Protein AF-A0A1F9ME88-F1 (afdb_monomer)

Nearest PDB structures (foldseek):
  1hi9-assembly1_A  TM=9.709E-01  e=2.334E-19  Bacillus subtilis
  4hnh-assembly2_B  TM=4.933E-01  e=1.595E-02  Veillonella parvula DSM 2008
  9c0q-assembly1_A  TM=4.946E-01  e=1.192E+00  Methanosarcina thermophila
  6wja-assembly1_B  TM=5.484E-01  e=2.421E+00  Pseudomonas protegens Pf-5
  7p4m-assembly1_A  TM=2.135E-01  e=5.964E+00  Thermotoga maritima MSB8

Foldseek 3Di:
DDAAEEEEQEEQQFFFPRFACQCLPPVHPNVLVSLVSSLLLQVVVVVVVCVVPVRYQYEYFQQYDQSARHDPVSHDPSYDYDGGADDPLHRRPPDALRHQAYAYEADFADLCPAFTAQHYAVDVVDNFDD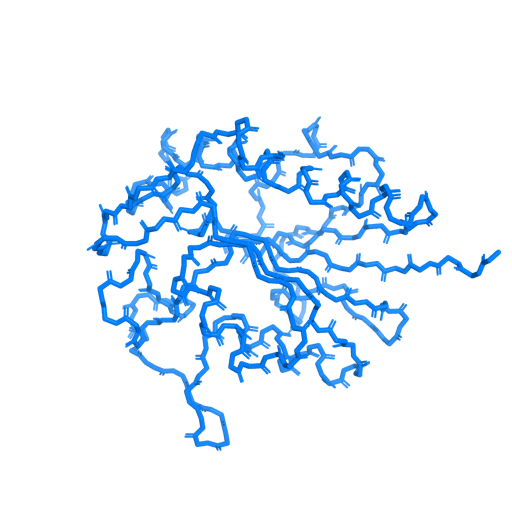DPNDTDHPLLVNQVSCVVSPHAHAEYRGAPNRQVRNCVRHPNHDYHHQWYGPGHRDIGGDDSVVSD

Secondary structure (DSSP, 8-state):
-PPPEEEEEE-STTSTT--SGGGS-TTSHHHHHHHHHHHHHHHHHHHHHHHH-TT-EEEEEE-STTS----TTTS-TTEEEE-S--SS-GGGTT--TTEEEEEEEEE---TTSTTSTT--BSBTT-S-EEETTEEE-HHHHHHHHHHHTTPPEEEEEEEHHHHHHHHHHSTT-EEEEEEEEEETTEE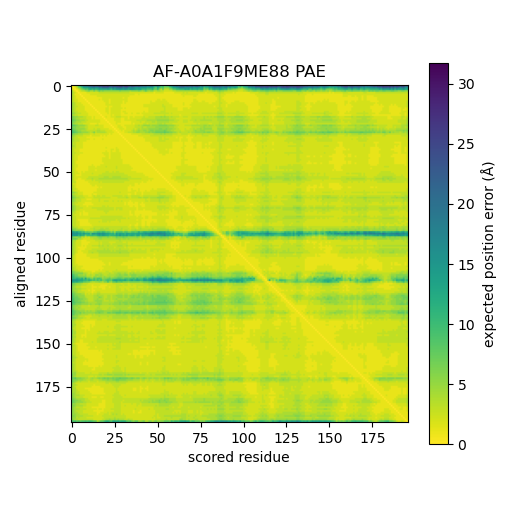EEPPHHHH-

pLDDT: mean 95.64, std 4.99, range [58.16, 98.88]

Solvent-accessible surface area (backbone atoms only — not comparable to full-atom values): 10305 Å² total; per-residue (Å²): 130,84,76,45,31,36,38,34,26,33,36,59,62,12,20,52,73,40,36,42,72,57,37,71,33,90,89,36,75,46,17,59,50,37,49,56,34,37,46,48,50,51,38,35,52,50,51,54,48,38,72,76,37,77,66,50,43,38,39,36,18,43,45,39,96,71,9,72,73,79,59,75,90,69,50,52,90,73,50,47,81,44,64,49,83,70,96,74,59,61,52,46,50,90,71,48,70,76,34,63,31,35,32,38,35,14,37,45,27,22,32,67,43,78,52,35,33,66,35,26,39,103,38,87,84,38,54,74,45,72,60,97,87,40,79,47,28,56,66,47,49,44,42,54,58,31,50,75,43,74,22,49,56,48,36,36,33,9,21,45,60,20,32,54,54,47,47,77,71,27,84,86,40,48,58,42,59,31,24,40,56,75,26,44,66,30,56,53,52,49,54,72,78,74,59,77

Sequence (196 aa):
MAVRRYLISVDLEGVTGVATRHFADTTGKRYELAVAYLHSDLNAVIEGLLAADPTAEVLVRDAHCNADNLDLRLLHPRASLIQGWGTGLYMVEGISPEVTAVLLVGYHAGGHSGTAVLAHTFSGHLREVRVGGRTIDEAGLAGLHAGHFEVPVIFLAGDDQAVAAARECFPGLTGVAVKRSLARDCSASLSLREAS

Mean predicted aligned error: 2.97 Å

Radius of gyration: 15.35 Å; Cα contacts (8 Å, |Δi|>4): 447; chains: 1; bounding box: 46×30×38 Å

Structure (mmCIF, N/CA/C/O backbone):
data_AF-A0A1F9ME88-F1
#
_entry.id   AF-A0A1F9ME88-F1
#
loop_
_atom_site.gr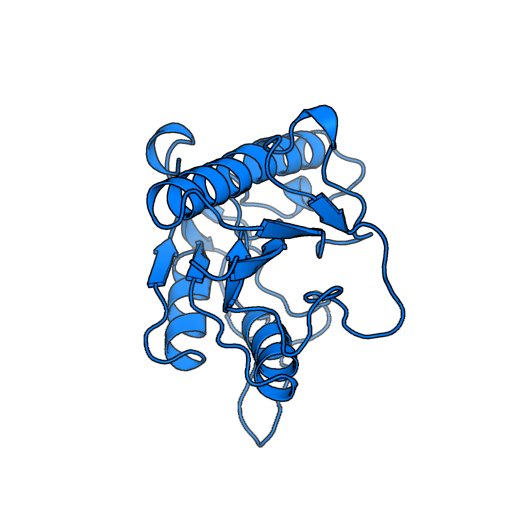oup_PDB
_atom_site.id
_atom_site.type_symbol
_atom_site.label_atom_id
_atom_site.label_alt_id
_atom_site.label_comp_id
_atom_site.label_asym_id
_atom_site.label_entity_id
_atom_site.label_seq_id
_atom_site.pdbx_PDB_ins_code
_atom_site.Cartn_x
_atom_site.Cartn_y
_atom_site.Cartn_z
_atom_site.occupancy
_atom_site.B_iso_or_equiv
_atom_site.auth_seq_id
_atom_site.auth_comp_id
_atom_site.auth_asym_id
_atom_site.auth_atom_id
_atom_site.pdbx_PDB_model_num
ATOM 1 N N . MET A 1 1 ? -26.990 -0.943 8.672 1.00 58.16 1 MET A N 1
ATOM 2 C CA . MET A 1 1 ? -25.713 -1.482 9.189 1.00 58.16 1 MET A CA 1
ATOM 3 C C . MET A 1 1 ? -24.815 -0.295 9.499 1.00 58.16 1 MET A C 1
ATOM 5 O O . MET A 1 1 ? -24.984 0.724 8.841 1.00 58.16 1 MET A O 1
ATOM 9 N N . ALA A 1 2 ? -23.958 -0.370 10.520 1.00 77.56 2 ALA A N 1
ATOM 10 C CA . ALA A 1 2 ? -22.998 0.704 10.784 1.00 77.56 2 ALA A CA 1
ATOM 11 C C . ALA A 1 2 ? -22.000 0.779 9.619 1.00 77.56 2 ALA A C 1
ATOM 13 O O . ALA A 1 2 ? -21.521 -0.262 9.172 1.00 77.56 2 ALA A O 1
ATOM 14 N N . VAL A 1 3 ? -21.746 1.986 9.112 1.00 85.88 3 VAL A N 1
ATOM 15 C CA . VAL A 1 3 ? -20.757 2.222 8.051 1.00 85.88 3 VAL A CA 1
ATOM 16 C C . VAL A 1 3 ? -19.379 1.880 8.606 1.00 85.88 3 VAL A C 1
ATOM 18 O O . VAL A 1 3 ? -19.024 2.342 9.691 1.00 85.88 3 VAL A O 1
ATOM 21 N N . ARG A 1 4 ? -18.623 1.054 7.882 1.00 96.69 4 ARG A N 1
ATOM 22 C CA . ARG A 1 4 ? -17.248 0.690 8.236 1.00 96.69 4 ARG A CA 1
ATOM 23 C C . ARG A 1 4 ? -16.268 1.529 7.436 1.00 96.69 4 ARG A C 1
ATOM 25 O O . ARG A 1 4 ? -16.460 1.719 6.236 1.00 96.69 4 ARG A O 1
ATOM 32 N N . ARG A 1 5 ? -15.220 2.008 8.101 1.00 98.31 5 ARG A N 1
ATOM 33 C CA . ARG A 1 5 ? -14.157 2.802 7.484 1.00 98.31 5 ARG A CA 1
ATOM 34 C C . ARG A 1 5 ? -12.906 1.959 7.305 1.00 98.31 5 ARG A C 1
ATOM 36 O O . ARG A 1 5 ? -12.456 1.332 8.257 1.00 98.31 5 ARG A O 1
ATOM 43 N N . TYR A 1 6 ? -12.324 1.991 6.118 1.00 98.75 6 TYR A N 1
ATOM 44 C CA . TYR A 1 6 ? -11.088 1.287 5.796 1.00 98.75 6 TYR A CA 1
ATOM 45 C C . TYR A 1 6 ? -10.029 2.284 5.350 1.00 98.75 6 TYR A C 1
ATOM 47 O O . TYR A 1 6 ? -10.309 3.162 4.532 1.00 98.75 6 TYR A O 1
ATOM 55 N N . LEU A 1 7 ? -8.821 2.136 5.888 1.00 98.81 7 LEU A N 1
ATOM 56 C CA . LEU A 1 7 ? -7.660 2.918 5.482 1.00 98.81 7 LEU A CA 1
ATOM 57 C C . LEU A 1 7 ? -6.780 2.064 4.574 1.00 98.81 7 LEU A C 1
ATOM 59 O O . LEU A 1 7 ? -6.327 0.996 4.973 1.00 98.81 7 LEU A O 1
ATOM 63 N N . ILE A 1 8 ? -6.521 2.540 3.365 1.00 98.88 8 ILE A N 1
ATOM 64 C CA . ILE A 1 8 ? -5.599 1.919 2.422 1.00 98.88 8 ILE A CA 1
ATOM 65 C C . ILE A 1 8 ? -4.347 2.786 2.370 1.00 98.88 8 ILE A C 1
ATOM 67 O O . ILE A 1 8 ? -4.401 3.895 1.849 1.00 98.88 8 ILE A O 1
ATOM 71 N N . SER A 1 9 ? -3.235 2.300 2.910 1.00 98.75 9 SER A N 1
ATOM 72 C CA . SER A 1 9 ? -1.928 2.922 2.689 1.00 98.75 9 SER A CA 1
ATOM 73 C C . SER A 1 9 ? -1.336 2.389 1.395 1.00 98.75 9 SER A C 1
ATOM 75 O O . SER A 1 9 ? -1.327 1.171 1.184 1.00 98.75 9 SER A O 1
ATOM 77 N N . VAL A 1 10 ? -0.837 3.283 0.545 1.00 98.75 10 VAL A N 1
ATOM 78 C CA . VAL A 1 10 ? -0.203 2.908 -0.714 1.00 98.75 10 VAL A CA 1
ATOM 79 C C . VAL A 1 10 ? 1.263 3.295 -0.758 1.00 98.75 10 VAL A C 1
ATOM 81 O O . VAL A 1 10 ? 1.640 4.400 -0.371 1.00 98.75 10 VAL A O 1
ATOM 84 N N . ASP A 1 11 ? 2.060 2.384 -1.294 1.00 98.44 11 ASP A N 1
ATOM 85 C CA . ASP A 1 11 ? 3.463 2.573 -1.627 1.00 98.44 11 ASP A CA 1
ATOM 86 C C . ASP A 1 11 ? 3.730 2.093 -3.069 1.00 98.44 11 ASP A C 1
ATOM 88 O O . ASP A 1 11 ? 2.829 1.548 -3.713 1.00 98.44 11 ASP A O 1
ATOM 92 N N . LEU A 1 12 ? 4.916 2.339 -3.632 1.00 98.31 12 LEU A N 1
ATOM 93 C CA . LEU A 1 12 ? 5.156 2.175 -5.072 1.00 98.31 12 LEU A CA 1
ATOM 94 C C . LEU A 1 12 ? 6.007 0.949 -5.420 1.00 98.31 12 LEU A C 1
ATOM 96 O O . LEU A 1 12 ? 5.778 0.276 -6.428 1.00 98.31 12 LEU A O 1
ATOM 100 N N . GLU A 1 13 ? 7.015 0.644 -4.616 1.00 98.31 13 GLU A N 1
ATOM 101 C CA . GLU A 1 13 ? 8.066 -0.316 -4.941 1.00 98.31 13 GLU A CA 1
ATOM 102 C C . GLU A 1 13 ? 7.536 -1.734 -5.105 1.00 98.31 13 GLU A C 1
ATOM 104 O O . GLU A 1 13 ? 8.126 -2.508 -5.859 1.00 98.31 13 GLU A O 1
ATOM 109 N N . GLY A 1 14 ? 6.438 -2.083 -4.432 1.00 98.25 14 GLY A N 1
ATOM 110 C CA . GLY A 1 14 ? 5.760 -3.379 -4.468 1.00 98.25 14 GLY A CA 1
ATOM 111 C C . GLY A 1 14 ? 4.700 -3.524 -5.564 1.00 98.25 14 GLY A C 1
ATOM 112 O O . GLY A 1 14 ? 4.276 -4.645 -5.834 1.00 98.25 14 GLY A O 1
ATOM 113 N N . VAL A 1 15 ? 4.342 -2.444 -6.260 1.00 98.50 15 VAL A N 1
ATOM 114 C CA . VAL A 1 15 ? 3.288 -2.411 -7.294 1.00 98.50 15 VAL A CA 1
ATOM 115 C C . VAL A 1 15 ? 3.600 -3.330 -8.479 1.00 98.50 15 VAL A C 1
ATOM 117 O O . VAL A 1 15 ? 4.768 -3.542 -8.842 1.00 98.50 15 VAL A O 1
ATOM 120 N N . THR A 1 16 ? 2.562 -3.867 -9.117 1.00 98.50 16 THR A N 1
ATOM 121 C CA . THR A 1 16 ? 2.655 -4.655 -10.352 1.00 98.50 16 THR A CA 1
ATOM 122 C C . THR A 1 16 ? 3.521 -3.950 -11.405 1.00 98.50 16 THR A C 1
ATOM 124 O O . THR A 1 16 ? 3.377 -2.764 -11.682 1.00 98.50 16 THR A O 1
ATOM 127 N N . GLY A 1 17 ? 4.463 -4.670 -12.022 1.00 97.62 17 GLY A N 1
ATOM 128 C CA . GLY A 1 17 ? 5.315 -4.137 -13.095 1.00 97.62 17 GLY A CA 1
ATOM 129 C C . GLY A 1 17 ? 6.458 -3.212 -12.652 1.00 97.62 17 GLY A C 1
ATOM 130 O O . GLY A 1 17 ? 7.325 -2.901 -13.473 1.00 97.62 17 GLY A O 1
ATOM 131 N N . VAL A 1 18 ? 6.517 -2.805 -11.379 1.00 98.31 18 VAL A N 1
ATOM 132 C CA . VAL A 1 18 ? 7.631 -2.026 -10.815 1.00 98.31 18 VAL A CA 1
ATOM 133 C C . VAL A 1 18 ? 8.782 -2.969 -10.455 1.00 98.31 18 VAL A C 1
ATOM 135 O O . VAL A 1 18 ? 8.598 -3.937 -9.716 1.00 98.31 18 VAL A O 1
ATOM 138 N N . ALA A 1 19 ? 9.977 -2.730 -10.997 1.00 96.62 19 ALA A N 1
ATOM 139 C CA . ALA A 1 19 ? 11.088 -3.685 -10.862 1.00 96.62 19 ALA A CA 1
ATOM 140 C C . ALA A 1 19 ? 12.465 -3.068 -10.611 1.00 96.62 19 ALA A C 1
ATOM 142 O O . ALA A 1 19 ? 13.351 -3.765 -10.133 1.00 96.62 19 ALA A O 1
ATOM 143 N N . THR A 1 20 ? 12.676 -1.803 -10.973 1.00 96.69 20 THR A N 1
ATOM 144 C CA . THR A 1 20 ? 13.997 -1.160 -10.904 1.00 96.69 20 THR A CA 1
ATOM 145 C C . THR A 1 20 ? 13.870 0.234 -10.325 1.00 96.69 20 THR A C 1
ATOM 147 O O . THR A 1 20 ? 12.815 0.856 -10.454 1.00 96.69 20 THR A O 1
ATOM 150 N N . ARG A 1 21 ? 14.967 0.768 -9.782 1.00 93.44 21 ARG A N 1
ATOM 151 C CA . ARG A 1 21 ? 15.009 2.129 -9.213 1.00 93.44 21 ARG A CA 1
ATOM 152 C C . ARG A 1 21 ? 14.509 3.239 -10.146 1.00 93.44 21 ARG A C 1
ATOM 154 O O . ARG A 1 21 ? 14.102 4.288 -9.677 1.00 93.44 21 ARG A O 1
ATOM 161 N N . HIS A 1 22 ? 14.525 3.027 -11.464 1.00 95.88 22 HIS A N 1
ATOM 162 C CA . HIS A 1 22 ? 14.013 4.009 -12.424 1.00 95.88 22 HIS A CA 1
ATOM 163 C C . HIS A 1 22 ? 12.505 4.240 -12.289 1.00 95.88 22 HIS A C 1
ATOM 165 O O . HIS A 1 22 ? 12.022 5.299 -12.669 1.00 95.88 22 HIS A O 1
ATOM 171 N N . PHE A 1 23 ? 11.764 3.258 -11.772 1.00 96.88 23 PHE A N 1
ATOM 172 C CA . PHE A 1 23 ? 10.344 3.411 -11.458 1.00 96.88 23 PHE A CA 1
ATOM 173 C C . PHE A 1 23 ? 10.103 4.208 -10.170 1.00 96.88 23 PHE A C 1
ATOM 175 O O . PHE A 1 23 ? 8.984 4.656 -9.987 1.00 96.88 23 PHE A O 1
ATOM 182 N N . ALA A 1 24 ? 11.122 4.413 -9.329 1.00 92.12 24 ALA A N 1
ATOM 183 C CA . ALA A 1 24 ? 11.059 5.216 -8.102 1.00 92.12 24 ALA A CA 1
ATOM 184 C C . ALA A 1 24 ? 11.716 6.609 -8.261 1.00 92.12 24 ALA A C 1
ATOM 186 O O . ALA A 1 24 ? 11.800 7.383 -7.314 1.00 92.12 24 ALA A O 1
ATOM 187 N N . ASP A 1 25 ? 12.210 6.946 -9.458 1.00 93.75 25 ASP A N 1
ATOM 188 C CA . ASP A 1 25 ? 12.731 8.281 -9.765 1.00 93.75 25 ASP A CA 1
ATOM 189 C C . ASP A 1 25 ? 11.574 9.212 -10.136 1.00 93.75 25 ASP A C 1
ATOM 191 O O . ASP A 1 25 ? 11.105 9.183 -11.274 1.00 93.75 25 ASP A O 1
ATOM 195 N N . THR A 1 26 ? 11.155 10.058 -9.192 1.00 93.44 26 THR A N 1
ATOM 196 C CA . THR A 1 26 ? 9.995 10.964 -9.300 1.00 93.44 26 THR A CA 1
ATOM 197 C C . THR A 1 26 ? 10.030 11.922 -10.497 1.00 93.44 26 THR A C 1
ATOM 199 O O . THR A 1 26 ? 9.019 12.539 -10.823 1.00 93.44 26 THR A O 1
ATOM 202 N N . THR A 1 27 ? 11.168 12.047 -11.185 1.00 93.75 27 THR A N 1
ATOM 203 C CA . THR A 1 27 ? 11.332 12.901 -12.372 1.00 93.75 27 THR A CA 1
ATOM 204 C C . THR A 1 27 ? 11.261 12.139 -13.702 1.00 93.75 27 THR A C 1
ATOM 206 O O . THR A 1 27 ? 11.298 12.742 -14.777 1.00 93.75 27 THR A O 1
ATOM 209 N N . GLY A 1 28 ? 11.190 10.805 -13.659 1.00 94.62 28 GLY A N 1
ATOM 210 C CA . GLY A 1 28 ? 11.327 9.937 -14.824 1.00 94.62 28 GLY A CA 1
ATOM 211 C C . GLY A 1 28 ? 10.007 9.420 -15.405 1.00 94.62 28 GLY A C 1
ATOM 212 O O . GLY A 1 28 ? 9.055 9.107 -14.703 1.00 94.62 28 GLY A O 1
ATOM 213 N N . LYS A 1 29 ? 9.989 9.147 -16.717 1.00 96.06 29 LYS A N 1
ATOM 214 C CA . LYS A 1 29 ? 8.838 8.512 -17.405 1.00 96.06 29 LYS A CA 1
ATOM 215 C C . LYS A 1 29 ? 8.452 7.137 -16.846 1.00 96.06 29 LYS A C 1
ATOM 217 O O . LYS A 1 29 ? 7.324 6.682 -17.002 1.00 96.06 29 LYS A O 1
ATOM 222 N N . ARG A 1 30 ? 9.417 6.420 -16.261 1.00 97.31 30 ARG A N 1
ATOM 223 C CA . ARG A 1 30 ? 9.163 5.121 -15.623 1.00 97.31 30 ARG A CA 1
ATOM 224 C C . ARG A 1 30 ? 8.377 5.279 -14.330 1.00 97.31 30 ARG A C 1
ATOM 226 O O . ARG A 1 30 ? 7.581 4.402 -14.031 1.00 97.31 30 ARG A O 1
ATOM 233 N N . TYR A 1 31 ? 8.561 6.386 -13.629 1.00 98.00 31 TYR A N 1
ATOM 234 C CA . TYR A 1 31 ? 7.801 6.711 -12.440 1.00 98.00 31 TYR A CA 1
ATOM 235 C C . TYR A 1 31 ? 6.362 7.114 -12.772 1.00 98.00 31 TYR A C 1
ATOM 237 O O . TYR A 1 31 ? 5.439 6.574 -12.180 1.00 98.00 31 TYR A O 1
ATOM 245 N N . GLU A 1 32 ? 6.136 7.923 -13.813 1.00 97.44 32 GLU A N 1
ATOM 246 C CA . GLU A 1 32 ? 4.770 8.193 -14.308 1.00 97.44 32 GLU A CA 1
ATOM 247 C C . GLU A 1 32 ? 4.017 6.889 -14.635 1.00 97.44 32 GLU A C 1
ATOM 249 O O . GLU A 1 32 ? 2.847 6.714 -14.296 1.00 97.44 32 GLU A O 1
ATOM 254 N N . LEU A 1 33 ? 4.719 5.934 -15.254 1.00 97.69 33 LEU A N 1
ATOM 255 C CA . LEU A 1 33 ? 4.187 4.604 -15.531 1.00 97.69 33 LEU A CA 1
ATOM 256 C C . LEU A 1 33 ? 3.953 3.782 -14.250 1.00 97.69 33 LEU A C 1
ATOM 258 O O . LEU A 1 33 ? 2.949 3.082 -14.168 1.00 97.69 33 LEU A O 1
ATOM 262 N N . ALA A 1 34 ? 4.846 3.875 -13.259 1.00 98.31 34 ALA A N 1
ATOM 263 C CA . ALA A 1 34 ? 4.681 3.241 -11.950 1.00 98.31 34 ALA A CA 1
ATOM 264 C C . 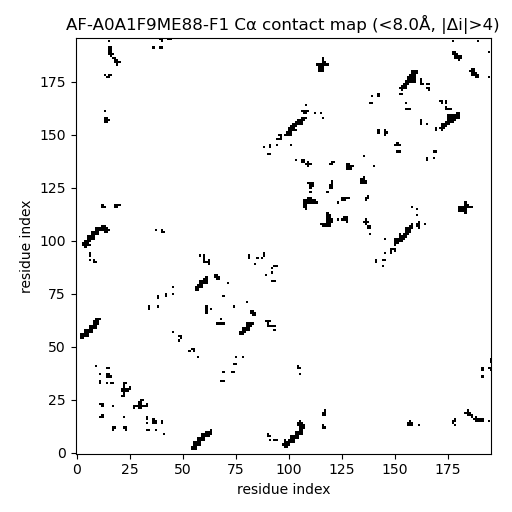ALA A 1 34 ? 3.402 3.725 -11.259 1.00 98.31 34 ALA A C 1
ATOM 266 O O . ALA A 1 34 ? 2.613 2.913 -10.790 1.00 98.31 34 ALA A O 1
ATOM 267 N N . VAL A 1 35 ? 3.166 5.040 -11.257 1.00 98.31 35 VAL A N 1
ATOM 268 C CA . VAL A 1 35 ? 1.973 5.663 -10.669 1.00 98.31 35 VAL A CA 1
ATOM 269 C C . VAL A 1 35 ? 0.704 5.215 -11.401 1.00 98.31 35 VAL A C 1
ATOM 271 O O . VAL A 1 35 ? -0.315 4.947 -10.768 1.00 98.31 35 VAL A O 1
ATOM 274 N N . ALA A 1 36 ? 0.754 5.059 -12.727 1.00 98.12 36 ALA A N 1
ATOM 275 C CA . ALA A 1 36 ? -0.365 4.497 -13.483 1.00 98.12 36 ALA A CA 1
ATOM 276 C C . ALA A 1 36 ? -0.652 3.029 -13.108 1.00 98.12 36 ALA A C 1
ATOM 278 O O . ALA A 1 36 ? -1.814 2.635 -13.018 1.00 98.12 36 ALA A O 1
ATOM 279 N N . TYR A 1 37 ? 0.384 2.221 -12.862 1.00 98.50 37 TYR A N 1
ATOM 280 C CA . TYR A 1 37 ? 0.217 0.849 -12.369 1.00 98.50 37 TYR A CA 1
ATOM 281 C C . TYR A 1 37 ? -0.304 0.818 -10.932 1.00 98.50 37 TYR A C 1
ATOM 283 O O . TYR A 1 37 ? -1.165 -0.001 -10.624 1.00 98.50 37 TYR A O 1
ATOM 291 N N . LEU A 1 38 ? 0.135 1.754 -10.088 1.00 98.69 38 LEU A N 1
ATOM 292 C CA . LEU A 1 38 ? -0.350 1.887 -8.719 1.00 98.69 38 LEU A CA 1
ATOM 293 C C . LEU A 1 38 ? -1.853 2.173 -8.691 1.00 98.69 38 LEU A C 1
ATOM 295 O O . LEU A 1 38 ? -2.570 1.561 -7.909 1.00 98.69 38 LEU A O 1
ATOM 299 N N . HIS A 1 39 ? -2.348 3.042 -9.578 1.00 98.62 39 HIS A N 1
ATOM 300 C CA . HIS A 1 39 ? -3.791 3.257 -9.740 1.00 98.62 39 HIS A CA 1
ATOM 301 C C . HIS A 1 39 ? -4.540 1.973 -10.097 1.00 98.62 39 HIS A C 1
ATOM 303 O O . HIS A 1 39 ? -5.635 1.758 -9.585 1.00 98.62 39 HIS A O 1
ATOM 309 N N . SER A 1 40 ? -3.961 1.115 -10.943 1.00 98.44 40 SER A N 1
ATOM 310 C CA . SER A 1 40 ? -4.563 -0.179 -11.293 1.00 98.44 40 SER A CA 1
ATOM 311 C C . SER A 1 40 ? -4.694 -1.076 -10.061 1.00 98.44 40 SER A C 1
ATOM 313 O O . SER A 1 40 ? -5.801 -1.504 -9.743 1.00 98.44 40 SER A O 1
ATOM 315 N N . ASP A 1 41 ? -3.590 -1.309 -9.344 1.00 98.69 41 ASP A N 1
ATOM 316 C CA . ASP A 1 41 ? -3.569 -2.173 -8.157 1.00 98.69 41 ASP A CA 1
ATOM 317 C C . ASP A 1 41 ? -4.479 -1.617 -7.045 1.00 98.69 41 ASP A C 1
ATOM 319 O O . ASP A 1 41 ? -5.268 -2.346 -6.443 1.00 98.69 41 ASP A O 1
ATOM 323 N N . LEU A 1 42 ? -4.412 -0.306 -6.789 1.00 98.81 42 LEU A N 1
ATOM 324 C CA . LEU A 1 42 ? -5.238 0.369 -5.791 1.00 98.81 42 LEU A CA 1
ATOM 325 C C . LEU A 1 42 ? -6.728 0.243 -6.112 1.00 98.81 42 LEU A C 1
ATOM 327 O O . LEU A 1 42 ? -7.512 -0.139 -5.244 1.00 98.81 42 LEU A O 1
ATOM 331 N N . ASN A 1 43 ? -7.136 0.567 -7.340 1.00 98.69 43 ASN A N 1
ATOM 332 C CA . ASN A 1 43 ? -8.547 0.535 -7.705 1.00 98.69 43 ASN A CA 1
ATOM 333 C C . ASN A 1 43 ? -9.101 -0.895 -7.682 1.00 98.69 43 ASN A C 1
ATOM 335 O O . ASN A 1 43 ? -10.220 -1.075 -7.212 1.00 98.69 43 ASN A O 1
ATOM 339 N N . ALA A 1 44 ? -8.313 -1.905 -8.063 1.00 98.69 44 ALA A N 1
ATOM 340 C CA . ALA A 1 44 ? -8.691 -3.311 -7.913 1.00 98.69 44 ALA A CA 1
ATOM 341 C C . ALA A 1 44 ? -8.944 -3.696 -6.443 1.00 98.69 44 ALA A C 1
ATOM 343 O O . ALA A 1 44 ? -9.955 -4.321 -6.113 1.00 98.69 44 ALA A O 1
ATOM 344 N N . VAL A 1 45 ? -8.079 -3.252 -5.522 1.00 98.75 45 VAL A N 1
ATOM 345 C CA . VAL A 1 45 ? -8.280 -3.460 -4.077 1.00 98.75 45 VAL A CA 1
ATOM 346 C C . VAL A 1 45 ? -9.542 -2.749 -3.581 1.00 98.75 45 VAL A C 1
ATOM 348 O O . VAL A 1 45 ? -10.302 -3.327 -2.802 1.00 98.75 45 VAL A O 1
ATOM 351 N N . ILE A 1 46 ? -9.806 -1.522 -4.041 1.00 98.81 46 ILE A N 1
ATOM 352 C CA . ILE A 1 46 ? -11.022 -0.773 -3.685 1.00 98.81 46 ILE A CA 1
ATOM 353 C C . ILE A 1 46 ? -12.277 -1.480 -4.215 1.00 98.81 46 ILE A C 1
ATOM 355 O O . ILE A 1 46 ? -13.257 -1.610 -3.482 1.00 98.81 46 ILE A O 1
ATOM 359 N N . GLU A 1 47 ? -12.257 -1.964 -5.456 1.00 98.62 47 GLU A N 1
ATOM 360 C CA . GLU A 1 47 ? -13.358 -2.717 -6.063 1.00 98.62 47 GLU A CA 1
ATOM 361 C C . GLU A 1 47 ? -13.634 -4.017 -5.300 1.00 98.62 47 GLU A C 1
ATOM 363 O O . GLU A 1 47 ? -14.782 -4.286 -4.938 1.00 98.62 47 GLU A O 1
ATOM 368 N N . GLY A 1 48 ? -12.591 -4.784 -4.972 1.00 98.19 48 GLY A N 1
ATOM 369 C CA . GLY A 1 48 ? -12.710 -5.997 -4.163 1.00 98.19 48 GLY A CA 1
ATOM 370 C C . GLY A 1 48 ? -13.255 -5.722 -2.759 1.00 98.19 48 GLY A C 1
ATOM 371 O O . GLY A 1 48 ? -14.141 -6.436 -2.281 1.00 98.19 48 GLY A O 1
ATOM 372 N N . LEU A 1 49 ? -12.790 -4.647 -2.115 1.00 98.31 49 LEU A N 1
ATOM 373 C CA . LEU A 1 49 ? -13.298 -4.209 -0.816 1.00 98.31 49 LEU A CA 1
ATOM 374 C C . LEU A 1 49 ? -14.785 -3.843 -0.890 1.00 98.31 49 LEU A C 1
ATOM 376 O O . LEU A 1 49 ? -15.563 -4.292 -0.054 1.00 98.31 49 LEU A O 1
ATOM 380 N N . LEU A 1 50 ? -15.198 -3.070 -1.895 1.00 98.44 50 LEU A N 1
ATOM 381 C CA . LEU A 1 50 ? -16.592 -2.653 -2.073 1.00 98.44 50 LEU A CA 1
ATOM 382 C C . LEU A 1 50 ? -17.507 -3.803 -2.506 1.00 98.44 50 LEU A C 1
ATOM 384 O O . LEU A 1 50 ? -18.699 -3.779 -2.207 1.00 98.44 50 LEU A O 1
ATOM 388 N N . ALA A 1 51 ? -16.977 -4.826 -3.177 1.00 98.19 51 ALA A N 1
ATOM 389 C CA . ALA A 1 51 ? -17.719 -6.053 -3.444 1.00 98.19 51 ALA A CA 1
ATOM 390 C C . ALA A 1 51 ? -18.026 -6.823 -2.145 1.00 98.19 51 ALA A C 1
ATOM 392 O O . ALA A 1 51 ? -19.108 -7.398 -2.013 1.00 98.19 51 ALA A O 1
ATOM 393 N N . ALA A 1 52 ? -17.102 -6.809 -1.177 1.00 97.06 52 ALA A N 1
ATOM 394 C CA . ALA A 1 52 ? -17.273 -7.450 0.127 1.00 97.06 52 ALA A CA 1
ATOM 395 C C . ALA A 1 52 ? -18.088 -6.600 1.124 1.00 97.06 52 ALA A C 1
ATOM 397 O O . ALA A 1 52 ? -18.892 -7.141 1.885 1.00 97.06 52 ALA A O 1
ATOM 398 N N . ASP A 1 53 ? -17.908 -5.278 1.115 1.00 97.44 53 ASP A N 1
ATOM 399 C CA . ASP A 1 53 ? -18.668 -4.307 1.907 1.00 97.44 53 ASP A 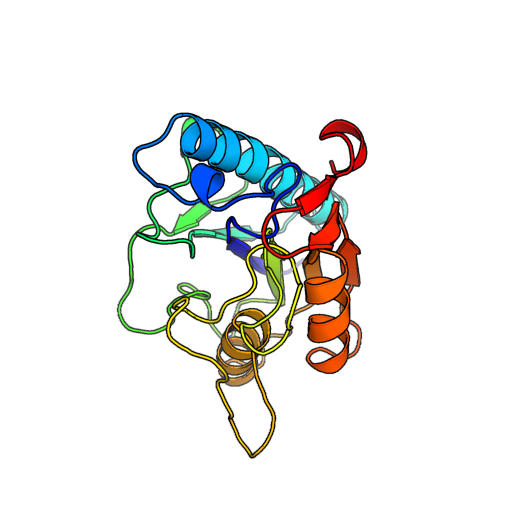CA 1
ATOM 400 C C . ASP A 1 53 ? -19.096 -3.114 1.027 1.00 97.44 53 ASP A C 1
ATOM 402 O O . ASP A 1 53 ? -18.401 -2.095 0.951 1.00 97.44 53 ASP A O 1
ATOM 406 N N . PRO A 1 54 ? -20.277 -3.189 0.381 1.00 97.31 54 PRO A N 1
ATOM 407 C CA . PRO A 1 54 ? -20.773 -2.130 -0.509 1.00 97.31 54 PRO A CA 1
ATOM 408 C C . PRO A 1 54 ? -20.949 -0.759 0.161 1.00 97.31 54 PRO A C 1
ATOM 410 O O . PRO A 1 54 ? -21.035 0.279 -0.514 1.00 97.31 54 PRO A O 1
ATOM 413 N N . THR A 1 55 ? -21.020 -0.747 1.494 1.00 97.06 55 THR A N 1
ATOM 414 C CA . THR A 1 55 ? -21.228 0.449 2.314 1.00 97.06 55 THR A CA 1
ATOM 415 C C . THR A 1 55 ? -19.940 1.024 2.887 1.00 97.06 55 THR A C 1
ATOM 417 O O . THR A 1 55 ? -20.014 2.035 3.581 1.00 97.06 55 THR A O 1
ATOM 420 N N . ALA A 1 56 ? -18.783 0.428 2.583 1.00 98.00 56 ALA A N 1
ATOM 421 C CA . ALA A 1 56 ? -17.499 0.889 3.082 1.00 98.00 56 ALA A CA 1
ATOM 422 C C . ALA A 1 56 ? -17.229 2.361 2.728 1.00 98.00 56 ALA A C 1
ATOM 424 O O . ALA A 1 56 ? -17.471 2.825 1.603 1.00 98.00 56 ALA A O 1
ATOM 425 N N . GLU A 1 57 ? -16.697 3.079 3.712 1.00 98.25 57 GLU A N 1
ATOM 426 C CA . GLU A 1 57 ? -16.006 4.349 3.537 1.00 98.25 57 GLU A CA 1
ATOM 427 C C . GLU A 1 57 ? -14.518 4.048 3.333 1.00 98.25 57 GLU A C 1
ATOM 429 O O . GLU A 1 57 ? -13.893 3.403 4.177 1.00 98.25 57 GLU A O 1
ATOM 434 N N . VAL A 1 58 ? -13.955 4.491 2.209 1.00 98.75 58 VAL A N 1
ATOM 435 C CA . VAL A 1 58 ? -12.574 4.177 1.831 1.00 98.75 58 VAL A CA 1
ATOM 436 C C . VAL A 1 58 ? -11.723 5.435 1.893 1.00 98.75 58 VAL A C 1
ATOM 438 O O . VAL A 1 58 ? -11.987 6.413 1.192 1.00 98.75 58 VAL A O 1
ATOM 441 N N . LEU A 1 59 ? -10.685 5.391 2.719 1.00 98.50 59 LEU A N 1
ATOM 442 C CA . LEU A 1 59 ? -9.677 6.432 2.829 1.00 98.50 59 LEU A CA 1
ATOM 443 C C . LEU A 1 59 ? -8.365 5.900 2.267 1.00 98.50 59 LEU A C 1
ATOM 445 O O . LEU A 1 59 ? -7.890 4.857 2.701 1.00 98.50 59 LEU A O 1
ATOM 449 N N . VAL A 1 60 ? -7.784 6.601 1.304 1.00 98.75 60 VAL A N 1
ATOM 450 C CA . VAL A 1 60 ? -6.510 6.243 0.685 1.00 98.75 60 VAL A CA 1
ATOM 451 C C . VAL A 1 60 ? -5.446 7.205 1.171 1.00 98.75 60 VAL A C 1
ATOM 453 O O . VAL A 1 60 ? -5.592 8.420 1.046 1.00 98.75 60 VAL A O 1
ATOM 456 N N . ARG A 1 61 ? -4.362 6.655 1.701 1.00 98.19 61 ARG A N 1
ATOM 457 C CA . ARG A 1 61 ? -3.172 7.377 2.111 1.00 98.19 61 ARG A CA 1
ATOM 458 C C . ARG A 1 61 ? -2.070 7.136 1.091 1.00 98.19 61 ARG A C 1
ATOM 460 O O . ARG A 1 61 ? -1.578 6.021 0.972 1.00 98.19 61 ARG A O 1
ATOM 467 N N . ASP A 1 62 ? -1.670 8.196 0.395 1.00 98.06 62 ASP A N 1
ATOM 468 C CA . ASP A 1 62 ? -0.452 8.188 -0.406 1.00 98.06 62 ASP A CA 1
ATOM 469 C C . ASP A 1 62 ? 0.770 8.267 0.520 1.00 98.06 62 ASP A C 1
ATOM 471 O O . ASP A 1 62 ? 0.946 9.257 1.236 1.00 98.06 62 ASP A O 1
ATOM 475 N N . ALA A 1 63 ? 1.563 7.197 0.576 1.00 97.19 63 ALA A N 1
ATOM 476 C CA . ALA A 1 63 ? 2.666 7.041 1.519 1.00 97.19 63 ALA A CA 1
ATOM 477 C C . ALA A 1 63 ? 4.036 6.874 0.844 1.00 97.19 63 ALA A C 1
ATOM 479 O O . ALA A 1 63 ? 5.013 6.589 1.533 1.00 97.19 63 ALA A O 1
ATOM 480 N N . HIS A 1 64 ? 4.131 7.099 -0.468 1.00 97.56 64 HIS A N 1
ATOM 481 C CA . HIS A 1 64 ? 5.386 6.972 -1.205 1.00 97.56 64 HIS A CA 1
ATOM 482 C C . HIS A 1 64 ? 6.085 8.330 -1.398 1.00 97.56 64 HIS A C 1
ATOM 484 O O . HIS A 1 64 ? 5.434 9.331 -1.696 1.00 97.56 64 HIS A O 1
ATOM 490 N N . CYS A 1 65 ? 7.416 8.385 -1.278 1.00 94.75 65 CYS A N 1
ATOM 491 C CA . CYS A 1 65 ? 8.251 9.583 -1.488 1.00 94.75 65 CYS A CA 1
ATOM 492 C C . CYS A 1 65 ? 7.695 10.895 -0.889 1.00 94.75 65 CYS A C 1
ATOM 494 O O . CYS A 1 65 ? 7.850 11.151 0.303 1.00 94.75 65 CYS A O 1
ATOM 496 N N . ASN A 1 66 ? 7.101 11.762 -1.714 1.00 93.56 66 ASN A N 1
ATOM 497 C CA . ASN A 1 66 ? 6.585 13.079 -1.324 1.00 93.56 66 ASN A CA 1
ATOM 498 C C . ASN A 1 66 ? 5.129 13.030 -0.818 1.00 93.56 66 ASN A C 1
ATOM 500 O O . ASN A 1 66 ? 4.603 14.049 -0.368 1.00 93.56 66 ASN A O 1
ATOM 504 N N . ALA A 1 67 ? 4.503 11.849 -0.857 1.00 96.56 67 ALA A N 1
ATOM 505 C CA . ALA A 1 67 ? 3.098 11.603 -0.548 1.00 96.56 67 ALA A CA 1
ATOM 506 C C . ALA A 1 67 ? 2.119 12.385 -1.449 1.00 96.56 67 ALA A C 1
ATOM 508 O O . ALA A 1 67 ? 1.028 12.736 -1.010 1.00 96.56 67 ALA A O 1
ATOM 509 N N . ASP A 1 68 ? 2.485 12.698 -2.692 1.00 96.50 68 ASP A N 1
ATOM 510 C CA . ASP A 1 68 ? 1.692 13.513 -3.628 1.00 96.50 68 ASP A CA 1
ATOM 511 C C . ASP A 1 68 ? 1.628 12.910 -5.046 1.00 96.50 68 ASP A C 1
ATOM 513 O O . ASP A 1 68 ? 1.508 13.613 -6.048 1.00 96.50 68 ASP A O 1
ATOM 517 N N . ASN A 1 69 ? 1.665 11.583 -5.127 1.00 97.69 69 ASN A N 1
ATOM 518 C CA . ASN A 1 69 ? 1.885 10.832 -6.357 1.00 97.69 69 ASN A CA 1
ATOM 519 C C . ASN A 1 69 ? 0.566 10.511 -7.084 1.00 97.69 69 ASN A C 1
ATOM 521 O O . ASN A 1 69 ? 0.492 10.553 -8.313 1.00 97.69 69 ASN A O 1
ATOM 525 N N . LEU A 1 70 ? -0.496 10.180 -6.342 1.00 98.06 70 LEU A N 1
ATOM 526 C CA . LEU A 1 70 ? -1.777 9.770 -6.921 1.00 98.06 70 LEU A CA 1
ATOM 527 C C . LEU A 1 70 ? -2.533 10.921 -7.613 1.00 98.06 70 LEU A C 1
ATOM 529 O O . LEU A 1 70 ? -2.927 11.911 -7.000 1.00 98.06 70 LEU A O 1
ATOM 533 N N . ASP A 1 71 ? -2.838 10.737 -8.899 1.00 96.88 71 ASP A N 1
ATOM 534 C CA . ASP A 1 71 ? -3.803 11.565 -9.635 1.00 96.88 71 ASP A CA 1
ATOM 535 C C . ASP A 1 71 ? -5.257 11.306 -9.195 1.00 96.88 71 ASP A C 1
ATOM 537 O O . ASP A 1 71 ? -5.846 10.267 -9.502 1.00 96.88 71 ASP A O 1
ATOM 541 N N . LEU A 1 72 ? -5.872 12.295 -8.541 1.00 96.19 72 LEU A N 1
ATOM 542 C CA . LEU A 1 72 ? -7.252 12.225 -8.053 1.00 96.19 72 LEU A CA 1
ATOM 543 C C . LEU A 1 72 ? -8.287 11.917 -9.153 1.00 96.19 72 LEU A C 1
ATOM 545 O O . LEU A 1 72 ? -9.342 11.365 -8.857 1.00 96.19 72 LEU A O 1
ATOM 549 N N . ARG A 1 73 ? -8.004 12.236 -10.423 1.00 97.75 73 ARG A N 1
ATOM 550 C CA . ARG A 1 73 ? -8.914 11.954 -11.553 1.00 97.75 73 ARG A CA 1
ATOM 551 C C . ARG A 1 73 ? -9.011 10.465 -11.886 1.00 97.75 73 ARG A C 1
ATOM 553 O O . ARG A 1 73 ? -9.959 10.068 -12.557 1.00 97.75 73 ARG A O 1
ATOM 560 N N . LEU A 1 74 ? -8.016 9.678 -11.480 1.00 98.19 74 LEU A N 1
ATOM 561 C CA . LEU A 1 74 ? -7.923 8.239 -11.740 1.00 98.19 74 LEU A CA 1
ATOM 562 C C . LEU A 1 74 ? -8.320 7.396 -10.522 1.00 98.19 74 LEU A C 1
ATOM 564 O O . LEU A 1 74 ? -8.532 6.191 -10.659 1.00 98.19 74 LEU A O 1
ATOM 568 N N . LEU A 1 75 ? -8.441 8.019 -9.348 1.00 98.62 75 LEU A N 1
ATOM 569 C CA . LEU A 1 75 ? -8.848 7.339 -8.129 1.00 98.62 75 LEU A CA 1
ATOM 570 C C . LEU A 1 75 ? -10.305 6.868 -8.221 1.00 98.62 75 LEU A C 1
ATOM 572 O O . LEU A 1 75 ? -11.180 7.591 -8.703 1.00 98.62 75 LEU A O 1
ATOM 576 N N . HIS A 1 76 ? -10.580 5.670 -7.704 1.00 98.50 76 HIS A N 1
ATOM 577 C CA . HIS A 1 76 ? -11.935 5.141 -7.620 1.00 98.50 76 HIS A CA 1
ATOM 578 C C . HIS A 1 76 ? -12.891 6.139 -6.915 1.00 98.50 76 HIS A C 1
ATOM 580 O O . HIS A 1 76 ? -12.610 6.581 -5.798 1.00 98.50 76 HIS A O 1
ATOM 586 N N . PRO A 1 77 ? -14.074 6.455 -7.483 1.00 97.75 77 PRO A N 1
ATOM 587 C CA . PRO A 1 77 ? -14.936 7.559 -7.023 1.00 97.75 77 PRO A CA 1
ATOM 588 C C . PRO A 1 77 ? -15.577 7.357 -5.639 1.00 97.75 77 PRO A C 1
ATOM 590 O O . PRO A 1 77 ? -16.233 8.253 -5.116 1.00 97.75 77 PRO A O 1
ATOM 593 N N . ARG A 1 78 ? -15.432 6.164 -5.051 1.00 97.69 78 ARG A N 1
ATOM 594 C CA . ARG A 1 78 ? -15.872 5.835 -3.681 1.00 97.69 78 ARG A CA 1
ATOM 595 C C . ARG A 1 78 ? -14.773 5.993 -2.626 1.00 97.69 78 ARG A C 1
ATOM 597 O O . ARG A 1 78 ? -15.014 5.640 -1.474 1.00 97.69 78 ARG A O 1
ATOM 604 N N . ALA A 1 79 ? -13.601 6.487 -3.012 1.00 98.50 79 ALA A N 1
ATOM 605 C CA . ALA A 1 79 ? -12.483 6.717 -2.115 1.00 98.50 79 ALA A CA 1
ATOM 606 C C . ALA A 1 79 ? -12.176 8.210 -1.954 1.00 98.50 79 ALA A C 1
ATOM 608 O O . ALA A 1 79 ? -12.331 9.003 -2.882 1.00 98.50 79 ALA A O 1
ATOM 609 N N . SER A 1 80 ? -11.704 8.565 -0.764 1.00 98.38 80 SER A N 1
ATOM 610 C CA . SER A 1 80 ? -11.107 9.866 -0.456 1.00 98.38 80 SER A CA 1
ATOM 611 C C . SER A 1 80 ? -9.588 9.729 -0.395 1.00 98.38 80 SER A C 1
ATOM 613 O O . SER A 1 80 ? -9.091 8.679 0.002 1.00 98.38 80 SER A O 1
ATOM 615 N N . LEU A 1 81 ? -8.850 10.783 -0.745 1.00 98.25 81 LEU A N 1
ATOM 616 C CA . LEU A 1 81 ? -7.388 10.767 -0.832 1.00 98.25 81 LEU A CA 1
ATOM 617 C C . LEU A 1 81 ? -6.738 11.687 0.209 1.00 98.25 81 LEU A C 1
ATOM 619 O O . LEU A 1 81 ? -7.131 12.845 0.344 1.00 98.25 81 LEU A O 1
ATOM 623 N N . ILE A 1 82 ? -5.711 11.185 0.894 1.00 97.50 82 ILE A N 1
ATOM 624 C CA . ILE A 1 82 ? -4.824 11.937 1.786 1.00 97.50 82 ILE A CA 1
ATOM 625 C C . ILE A 1 82 ? -3.441 12.035 1.139 1.00 97.50 82 ILE A C 1
ATOM 627 O O . ILE A 1 82 ? -2.740 11.028 1.023 1.00 97.50 82 ILE A O 1
ATOM 631 N N . GLN A 1 83 ? -3.037 13.261 0.801 1.00 95.94 83 GLN A N 1
ATOM 632 C CA . GLN A 1 83 ? -1.734 13.603 0.218 1.00 95.94 83 GLN A CA 1
ATOM 633 C C . GLN A 1 83 ? -0.936 14.571 1.103 1.00 95.94 83 GLN A C 1
ATOM 635 O O . GLN A 1 83 ? -1.497 15.270 1.948 1.00 95.94 83 GLN A O 1
ATOM 640 N N . GLY A 1 84 ? 0.380 14.607 0.890 1.00 95.06 84 GLY A N 1
ATOM 641 C CA . GLY A 1 84 ? 1.367 15.357 1.659 1.00 95.06 84 GLY A CA 1
ATOM 642 C C . GLY A 1 84 ? 1.725 14.677 2.980 1.00 95.06 84 GLY A C 1
ATOM 643 O O . GLY A 1 84 ? 0.959 13.884 3.526 1.00 95.06 84 GLY A O 1
ATOM 644 N N . TRP A 1 85 ? 2.906 14.958 3.525 1.00 92.81 85 TRP A N 1
ATOM 645 C CA . TRP A 1 85 ? 3.282 14.456 4.848 1.00 92.81 85 TRP A CA 1
ATOM 646 C C . TRP A 1 85 ? 2.566 15.246 5.953 1.00 92.81 85 TRP A C 1
ATOM 648 O O . TRP A 1 85 ? 2.713 16.463 6.052 1.00 92.81 85 TRP A O 1
ATOM 658 N N . GLY A 1 86 ? 1.756 14.537 6.747 1.00 78.31 86 GLY A N 1
ATOM 659 C CA . GLY A 1 86 ? 1.002 15.079 7.878 1.00 78.31 86 GLY A CA 1
ATOM 660 C C . GLY A 1 86 ? 1.841 15.258 9.147 1.00 78.31 86 GLY A C 1
ATOM 661 O O . GLY A 1 86 ? 3.072 15.257 9.119 1.00 78.31 86 GLY A O 1
ATOM 662 N N . THR A 1 87 ? 1.172 15.420 10.291 1.00 70.56 87 THR A N 1
ATOM 663 C CA . THR A 1 87 ? 1.813 15.849 11.547 1.00 70.56 87 THR A CA 1
ATOM 664 C C . THR A 1 87 ? 2.438 14.723 12.373 1.00 70.56 87 THR A C 1
ATOM 666 O O . THR A 1 87 ? 3.010 15.017 13.422 1.00 70.56 87 THR A O 1
ATOM 669 N N . GLY A 1 88 ? 2.360 13.456 11.943 1.00 79.00 88 GLY A N 1
ATOM 670 C CA . GLY A 1 88 ? 3.137 12.394 12.600 1.00 79.00 88 GLY A CA 1
ATOM 671 C C . GLY A 1 88 ? 2.699 10.943 12.403 1.00 79.00 88 GLY A C 1
ATOM 672 O O . GLY A 1 88 ? 3.447 10.057 12.805 1.00 79.00 88 GLY A O 1
ATOM 673 N N . LEU A 1 89 ? 1.543 10.661 11.788 1.00 88.62 89 LEU A N 1
ATOM 674 C CA . LEU A 1 89 ? 1.071 9.275 11.589 1.00 88.62 89 LEU A CA 1
ATOM 675 C C . LEU A 1 89 ? 1.669 8.614 10.331 1.00 88.62 89 LEU A C 1
ATOM 677 O O . LEU A 1 89 ? 1.597 7.394 10.155 1.00 88.62 89 LEU A O 1
ATOM 681 N N . TYR A 1 90 ? 2.349 9.418 9.509 1.00 91.88 90 TYR A N 1
ATOM 682 C CA . TYR A 1 90 ? 3.218 9.008 8.407 1.00 91.88 90 TYR A CA 1
ATOM 683 C C . TYR A 1 90 ? 2.492 8.126 7.375 1.00 91.88 90 TYR A C 1
ATOM 685 O O . TYR A 1 90 ? 1.558 8.602 6.726 1.00 91.88 90 TYR A O 1
ATOM 693 N N . MET A 1 91 ? 2.891 6.862 7.193 1.00 96.00 91 MET A N 1
ATOM 694 C CA . MET A 1 91 ? 2.284 5.974 6.188 1.00 96.00 91 MET A CA 1
ATOM 695 C C . MET A 1 91 ? 0.827 5.605 6.492 1.00 96.00 91 MET A C 1
ATOM 697 O O . MET A 1 91 ? 0.136 5.109 5.619 1.00 96.00 91 MET A O 1
ATOM 701 N N . VAL A 1 92 ? 0.324 5.859 7.702 1.00 97.19 92 VAL A N 1
ATOM 702 C CA . VAL A 1 92 ? -1.079 5.590 8.067 1.00 97.19 92 VAL A CA 1
ATOM 703 C C . VAL A 1 92 ? -1.810 6.854 8.519 1.00 97.19 92 VAL A C 1
ATOM 705 O O . VAL A 1 92 ? -2.704 6.802 9.358 1.00 97.19 92 VAL A O 1
ATOM 708 N N . GLU A 1 93 ? -1.429 8.016 7.983 1.00 96.88 93 GLU A N 1
ATOM 709 C CA . GLU A 1 93 ? -2.153 9.268 8.229 1.00 96.88 93 GLU A CA 1
ATOM 710 C C . GLU A 1 93 ? -3.653 9.117 7.919 1.00 96.88 93 GLU A C 1
ATOM 712 O O . GLU A 1 93 ? -4.033 8.520 6.911 1.00 96.88 93 GLU A O 1
ATOM 717 N N . GLY A 1 94 ? -4.499 9.637 8.815 1.00 95.00 94 GLY A N 1
ATOM 718 C CA . GLY A 1 94 ? -5.953 9.434 8.788 1.00 95.00 94 GLY A CA 1
ATOM 719 C C . GLY A 1 94 ? -6.464 8.227 9.587 1.00 95.00 94 GLY A C 1
ATOM 720 O O . GLY A 1 94 ? -7.676 8.020 9.647 1.00 95.00 94 GLY A O 1
ATOM 721 N N . ILE A 1 95 ? -5.582 7.444 10.218 1.00 97.31 95 ILE A N 1
ATOM 722 C CA . ILE A 1 95 ? -5.994 6.374 11.132 1.00 97.31 95 ILE A CA 1
ATOM 723 C C . ILE A 1 95 ? -6.571 6.919 12.447 1.00 97.31 95 ILE A C 1
ATOM 725 O O . ILE A 1 95 ? -6.108 7.924 12.988 1.00 97.31 95 ILE A O 1
ATOM 729 N N . SER A 1 96 ? -7.583 6.229 12.969 1.00 96.44 96 SER A N 1
ATOM 730 C CA . SER A 1 96 ? -8.227 6.501 14.254 1.00 96.44 96 SER A CA 1
ATOM 731 C C . SER A 1 96 ? -8.910 5.227 14.785 1.00 96.44 96 SER A C 1
ATOM 733 O O . SER A 1 96 ? -9.036 4.263 14.023 1.00 96.44 96 SER A O 1
ATOM 735 N N . PRO A 1 97 ? -9.390 5.190 16.046 1.00 97.06 97 PRO A N 1
ATOM 736 C CA . PRO A 1 97 ? -10.095 4.021 16.591 1.00 97.06 97 PRO A CA 1
ATOM 737 C C . PRO A 1 97 ? -11.390 3.651 15.845 1.00 97.06 97 PRO A C 1
ATOM 739 O O . PRO A 1 97 ? -11.907 2.549 15.995 1.00 97.06 97 PRO A O 1
ATOM 742 N N . GLU A 1 98 ? -11.946 4.563 15.041 1.00 96.56 98 GLU A N 1
ATOM 743 C CA . GLU A 1 98 ? -13.130 4.313 14.211 1.00 96.56 98 GLU A CA 1
ATOM 744 C C . GLU A 1 98 ? -12.805 3.576 12.899 1.00 96.56 98 GLU A C 1
ATOM 746 O O . GLU A 1 98 ? -13.717 3.119 12.200 1.00 96.56 98 GLU A O 1
ATOM 751 N N . VAL A 1 99 ? -11.523 3.461 12.533 1.00 98.12 99 VAL A N 1
ATOM 752 C CA . VAL A 1 99 ? -11.098 2.675 11.372 1.00 98.12 99 VAL A CA 1
ATOM 753 C C . VAL A 1 99 ? -11.258 1.192 11.690 1.00 98.12 99 VAL A C 1
ATOM 755 O O . VAL A 1 99 ? -10.761 0.677 12.682 1.00 98.12 99 VAL A O 1
ATOM 758 N N . THR A 1 100 ? -11.956 0.480 10.814 1.00 98.19 100 THR A N 1
ATOM 759 C CA . THR A 1 100 ? -12.213 -0.955 10.944 1.00 98.19 100 THR A CA 1
ATOM 760 C C . THR A 1 100 ? -10.959 -1.779 10.678 1.00 98.19 100 THR A C 1
ATOM 762 O O . THR A 1 100 ? -10.712 -2.755 11.381 1.00 98.19 100 THR A O 1
ATOM 765 N N . ALA A 1 101 ? -10.197 -1.430 9.640 1.00 98.31 101 ALA A N 1
ATOM 766 C CA . ALA A 1 101 ? -8.967 -2.123 9.285 1.00 98.31 101 ALA A CA 1
ATOM 767 C C . ALA A 1 101 ? -8.082 -1.291 8.350 1.00 98.31 101 ALA A C 1
ATOM 769 O O . ALA A 1 101 ? -8.562 -0.400 7.640 1.00 98.31 101 ALA A O 1
ATOM 770 N N . VAL A 1 102 ? -6.799 -1.652 8.318 1.00 98.75 102 VAL A N 1
ATOM 771 C CA . VAL A 1 102 ? -5.800 -1.133 7.383 1.00 98.75 102 VAL A CA 1
ATOM 772 C C . VAL A 1 102 ? -5.505 -2.163 6.290 1.00 98.75 102 VAL A C 1
ATOM 774 O O . VAL A 1 102 ? -5.372 -3.363 6.556 1.00 98.75 102 VAL A O 1
ATOM 777 N N . LEU A 1 103 ? -5.381 -1.681 5.057 1.00 98.88 103 LEU A N 1
ATOM 778 C CA . LEU A 1 103 ? -4.899 -2.424 3.899 1.00 98.88 103 LEU A CA 1
ATOM 779 C C . LEU A 1 103 ? -3.623 -1.749 3.387 1.00 98.88 103 LEU A C 1
ATOM 781 O O . LEU A 1 103 ? -3.547 -0.524 3.334 1.00 98.88 103 LEU A O 1
ATOM 785 N N . LEU A 1 104 ? -2.627 -2.546 3.014 1.00 98.88 104 LEU A N 1
ATOM 786 C CA . LEU A 1 104 ? -1.338 -2.073 2.513 1.00 98.88 104 LEU A CA 1
ATOM 787 C C . LEU A 1 104 ? -1.207 -2.461 1.035 1.00 98.88 104 LEU A C 1
ATOM 789 O O . LEU A 1 104 ? -1.330 -3.636 0.697 1.00 98.88 104 LEU A O 1
ATOM 793 N N . VAL A 1 105 ? -0.995 -1.505 0.136 1.00 98.88 105 VAL A N 1
ATOM 794 C CA . VAL A 1 105 ? -0.953 -1.760 -1.316 1.00 98.88 105 VAL A CA 1
ATOM 795 C C . VAL A 1 105 ? 0.356 -1.260 -1.896 1.00 98.88 105 VAL A C 1
ATOM 797 O O . VAL A 1 105 ? 0.765 -0.142 -1.616 1.00 98.88 105 VAL A O 1
ATOM 800 N N . GLY A 1 106 ? 1.015 -2.093 -2.698 1.00 98.50 106 GLY A N 1
ATOM 801 C CA . GLY A 1 106 ? 2.297 -1.752 -3.309 1.00 98.50 106 GLY A CA 1
ATOM 802 C C . GLY A 1 106 ? 3.470 -1.748 -2.326 1.00 98.50 106 GLY A C 1
ATOM 803 O O . GLY A 1 106 ? 4.509 -1.169 -2.624 1.00 98.50 106 GLY A O 1
ATOM 804 N N . TYR A 1 107 ? 3.333 -2.427 -1.185 1.00 98.56 107 TYR A N 1
ATOM 805 C CA . TYR A 1 107 ? 4.391 -2.535 -0.179 1.00 98.56 107 TYR A CA 1
ATOM 806 C C . TYR A 1 107 ? 5.479 -3.528 -0.600 1.00 98.56 107 TYR A C 1
ATOM 808 O O . TYR A 1 107 ? 5.224 -4.506 -1.308 1.00 98.56 107 TYR A O 1
ATOM 816 N N . HIS A 1 108 ? 6.697 -3.295 -0.120 1.00 98.12 108 HIS A N 1
ATOM 817 C CA . HIS A 1 108 ? 7.886 -4.078 -0.446 1.00 98.12 108 HIS A CA 1
ATOM 818 C C . HIS A 1 108 ? 8.586 -4.612 0.812 1.00 98.12 108 HIS A C 1
ATOM 820 O O . HIS A 1 108 ? 8.317 -4.191 1.936 1.00 98.12 108 HIS A O 1
ATOM 826 N N . ALA A 1 109 ? 9.513 -5.551 0.622 1.00 95.69 109 ALA A N 1
ATOM 827 C CA . ALA A 1 109 ? 10.305 -6.096 1.719 1.00 95.69 109 ALA A CA 1
ATOM 828 C C . ALA A 1 109 ? 11.293 -5.064 2.304 1.00 95.69 109 ALA A C 1
ATOM 830 O O . ALA A 1 109 ? 11.837 -4.218 1.588 1.00 95.69 109 ALA A O 1
ATOM 831 N N . GLY A 1 110 ? 11.578 -5.185 3.606 1.00 94.00 110 GLY A N 1
ATOM 832 C CA . GLY A 1 110 ? 12.509 -4.311 4.332 1.00 94.00 110 GLY A CA 1
ATOM 833 C C . GLY A 1 110 ? 13.968 -4.386 3.868 1.00 94.00 110 GLY A C 1
ATOM 834 O O . GLY A 1 110 ? 14.393 -5.379 3.282 1.00 94.00 110 GLY A O 1
ATOM 835 N N . GLY A 1 111 ? 14.793 -3.391 4.220 1.00 89.62 111 GLY A N 1
ATOM 836 C CA . GLY A 1 111 ? 16.208 -3.304 3.803 1.00 89.62 111 GLY A CA 1
ATOM 837 C C . GLY A 1 111 ? 17.105 -4.457 4.278 1.00 89.62 111 GLY A C 1
ATOM 838 O O . GLY A 1 111 ? 18.160 -4.717 3.696 1.00 89.62 111 GLY A O 1
ATOM 839 N N . HIS A 1 112 ? 16.661 -5.201 5.291 1.00 86.69 112 HIS A N 1
ATOM 840 C CA . HIS A 1 112 ? 17.318 -6.424 5.752 1.00 86.69 112 HIS A CA 1
ATOM 841 C C . HIS A 1 112 ? 17.128 -7.603 4.781 1.00 86.69 112 HIS A C 1
ATOM 843 O O . HIS A 1 112 ? 17.858 -8.594 4.864 1.00 86.69 112 HIS A O 1
ATOM 849 N N . SER A 1 113 ? 16.170 -7.508 3.857 1.00 84.56 113 SER A N 1
ATOM 850 C CA . SER A 1 113 ? 15.776 -8.559 2.916 1.00 84.56 113 SER A CA 1
ATOM 851 C C . SER A 1 113 ? 16.682 -8.597 1.686 1.00 84.56 113 SER A C 1
ATOM 853 O O . SER A 1 113 ? 16.221 -8.495 0.556 1.00 84.56 113 SER A O 1
ATOM 855 N N . GLY A 1 114 ? 17.988 -8.761 1.922 1.00 83.69 114 GLY A N 1
ATOM 856 C CA . GLY A 1 114 ? 19.037 -9.081 0.945 1.00 83.69 114 GLY A CA 1
ATOM 857 C C . GLY A 1 114 ? 18.762 -8.680 -0.510 1.00 83.69 114 GLY A C 1
ATOM 858 O O . GLY A 1 114 ? 19.014 -7.547 -0.912 1.00 83.69 114 GLY A O 1
ATOM 859 N N . THR A 1 115 ? 18.320 -9.648 -1.318 1.00 86.31 115 THR A N 1
ATOM 860 C CA . THR A 1 115 ? 18.121 -9.507 -2.769 1.00 86.31 115 THR A CA 1
ATOM 861 C C . THR A 1 115 ? 16.679 -9.211 -3.178 1.00 86.31 115 THR A C 1
ATOM 863 O O . THR A 1 115 ? 16.391 -9.274 -4.371 1.00 86.31 115 THR A O 1
ATOM 866 N N . ALA A 1 116 ? 15.781 -8.925 -2.234 1.00 94.56 116 ALA A N 1
ATOM 867 C CA . ALA A 1 116 ? 14.396 -8.607 -2.549 1.00 94.56 116 ALA A CA 1
ATOM 868 C C . ALA A 1 116 ? 14.304 -7.323 -3.394 1.00 94.56 116 ALA A C 1
ATOM 870 O O . ALA A 1 116 ? 15.160 -6.431 -3.318 1.00 94.56 116 ALA A O 1
ATOM 871 N N . VAL A 1 117 ? 13.290 -7.261 -4.257 1.00 97.00 117 VAL A N 1
ATOM 872 C CA . VAL A 1 117 ? 13.174 -6.209 -5.273 1.00 97.00 117 VAL A CA 1
ATOM 873 C C . VAL A 1 117 ? 12.921 -4.874 -4.584 1.00 97.00 117 VAL A C 1
ATOM 875 O O . VAL A 1 117 ? 12.023 -4.767 -3.758 1.00 97.00 117 VAL A O 1
ATOM 878 N N . LEU A 1 118 ? 13.762 -3.883 -4.883 1.00 96.38 118 LEU A N 1
ATOM 879 C CA . LEU A 1 118 ? 13.721 -2.535 -4.304 1.00 96.38 118 LEU A CA 1
ATOM 880 C C . LEU A 1 118 ? 13.689 -2.489 -2.767 1.00 96.38 118 LEU A C 1
ATOM 882 O O . LEU A 1 118 ? 13.281 -1.492 -2.179 1.00 96.38 118 LEU A O 1
ATOM 886 N N . ALA A 1 119 ? 14.185 -3.538 -2.109 1.00 96.19 119 ALA A N 1
ATOM 887 C CA . ALA A 1 119 ? 14.108 -3.653 -0.664 1.00 96.19 119 ALA A CA 1
ATOM 888 C C . ALA A 1 119 ? 14.877 -2.539 0.061 1.00 96.19 119 ALA A C 1
ATOM 890 O O . ALA A 1 119 ? 16.072 -2.310 -0.189 1.00 96.19 119 ALA A O 1
ATOM 891 N N . HIS A 1 120 ? 14.174 -1.858 0.965 1.00 96.38 120 HIS A N 1
ATOM 892 C CA . HIS A 1 120 ? 14.683 -0.804 1.838 1.00 96.38 120 HIS A CA 1
ATOM 893 C C . HIS A 1 120 ? 13.716 -0.563 3.013 1.00 96.38 120 HIS A C 1
ATOM 895 O O . HIS A 1 120 ? 12.728 -1.274 3.168 1.00 96.38 120 HIS A O 1
ATOM 901 N N . THR A 1 121 ? 14.039 0.365 3.913 1.00 95.00 121 THR A N 1
ATOM 902 C CA . THR A 1 121 ? 13.123 0.797 4.983 1.00 95.00 121 THR A CA 1
ATOM 903 C C . THR A 1 121 ? 13.329 2.286 5.206 1.00 95.00 121 THR A C 1
ATOM 905 O O . THR A 1 121 ? 14.374 2.672 5.725 1.00 95.00 121 THR A O 1
ATOM 908 N N . PHE A 1 122 ? 12.390 3.111 4.748 1.00 91.56 122 PHE A N 1
ATOM 909 C CA . PHE A 1 122 ? 12.385 4.570 4.567 1.00 91.56 122 PHE A CA 1
ATOM 910 C C . PHE A 1 122 ? 13.482 5.132 3.663 1.00 91.56 122 PHE A C 1
ATOM 912 O O . PHE A 1 122 ? 13.300 6.117 2.956 1.00 91.56 122 PHE A O 1
ATOM 919 N N . SER A 1 123 ? 14.673 4.549 3.726 1.00 89.25 123 SER A N 1
ATOM 920 C CA . SER A 1 123 ? 15.835 4.959 2.967 1.00 89.25 123 SER A CA 1
ATOM 921 C C . SER A 1 123 ? 16.701 3.751 2.647 1.00 89.25 123 SER A C 1
ATOM 923 O O . SER A 1 123 ? 16.915 2.876 3.486 1.00 89.25 123 SER A O 1
ATOM 925 N N . GLY A 1 124 ? 17.311 3.759 1.460 1.00 87.50 124 GLY A N 1
ATOM 926 C CA . GLY A 1 124 ? 18.347 2.793 1.087 1.00 87.50 124 GLY A CA 1
ATOM 927 C C . GLY A 1 124 ? 19.617 2.855 1.951 1.00 87.50 124 GLY A C 1
ATOM 928 O O . GLY A 1 124 ? 20.501 2.017 1.780 1.00 87.50 124 GLY A O 1
ATOM 929 N N . HIS A 1 125 ? 19.729 3.830 2.862 1.00 89.69 125 HIS A N 1
ATOM 930 C CA . HIS A 1 125 ? 20.822 3.942 3.831 1.00 89.69 125 HIS A CA 1
ATOM 931 C C . HIS A 1 125 ? 20.575 3.167 5.131 1.00 89.69 125 HIS A C 1
ATOM 933 O O . HIS A 1 125 ? 21.521 2.932 5.886 1.00 89.69 125 HIS A O 1
ATOM 939 N N . LEU A 1 126 ? 19.331 2.765 5.403 1.00 90.81 126 LEU A N 1
ATOM 940 C CA . LEU A 1 126 ? 18.993 1.973 6.578 1.00 90.81 126 LEU A CA 1
ATOM 941 C C . LEU A 1 126 ? 19.094 0.486 6.239 1.00 90.81 126 LEU A C 1
ATOM 943 O O . LEU A 1 126 ? 18.410 -0.019 5.353 1.00 90.81 126 LEU A O 1
ATOM 947 N N . ARG A 1 127 ? 19.969 -0.223 6.959 1.00 87.81 127 ARG A N 1
ATOM 948 C CA . ARG A 1 127 ? 20.122 -1.676 6.807 1.00 87.81 127 ARG A CA 1
ATOM 949 C C . ARG A 1 127 ? 19.007 -2.440 7.514 1.00 87.81 127 ARG A C 1
ATOM 951 O O . ARG A 1 127 ? 18.481 -3.400 6.970 1.00 87.81 127 ARG A O 1
ATOM 958 N N . GLU A 1 128 ? 18.700 -2.052 8.744 1.00 92.31 128 GLU A N 1
ATOM 959 C CA . GLU A 1 128 ? 17.652 -2.665 9.551 1.00 92.31 128 GLU A CA 1
ATOM 960 C C . GLU A 1 128 ? 17.070 -1.638 10.521 1.00 92.31 128 GLU A C 1
ATOM 962 O O . GLU A 1 128 ? 17.784 -0.767 11.022 1.00 92.31 128 GLU A O 1
ATOM 967 N N . VAL A 1 129 ? 15.778 -1.775 10.806 1.00 93.62 129 VAL A N 1
ATOM 968 C CA . VAL A 1 129 ? 15.091 -1.084 11.898 1.00 93.62 129 VAL A CA 1
ATOM 969 C C . VAL A 1 129 ? 14.620 -2.153 12.875 1.00 93.62 129 VAL A C 1
ATOM 971 O O . VAL A 1 129 ? 14.109 -3.192 12.457 1.00 93.62 129 VAL A O 1
ATOM 974 N N . ARG A 1 130 ? 14.824 -1.938 14.181 1.00 95.06 130 ARG A N 1
ATOM 975 C CA . ARG A 1 130 ? 14.456 -2.913 15.216 1.00 95.06 130 ARG A CA 1
ATOM 976 C C . ARG A 1 130 ? 13.612 -2.278 16.310 1.00 95.06 130 ARG A C 1
ATOM 978 O O . ARG A 1 130 ? 14.015 -1.280 16.898 1.00 95.06 130 ARG A O 1
ATOM 985 N N . VAL A 1 131 ? 12.487 -2.910 16.637 1.00 93.94 131 VAL A N 1
ATOM 986 C CA . VAL A 1 131 ? 11.594 -2.515 17.738 1.00 93.94 131 VAL A CA 1
ATOM 987 C C . VAL A 1 131 ? 11.330 -3.732 18.610 1.00 93.94 131 VAL A C 1
ATOM 989 O O . VAL A 1 131 ? 11.005 -4.810 18.117 1.00 93.94 131 VAL A O 1
ATOM 992 N N . GLY A 1 132 ? 11.541 -3.592 19.922 1.00 92.50 132 GLY A N 1
ATOM 993 C CA . GLY A 1 132 ? 11.392 -4.712 20.861 1.00 92.50 132 GLY A CA 1
ATOM 994 C C . GLY A 1 132 ? 12.281 -5.919 20.522 1.00 92.50 132 GLY A C 1
ATOM 995 O O . GLY A 1 132 ? 11.894 -7.057 20.759 1.00 92.50 132 GLY A O 1
ATOM 996 N N . GLY A 1 133 ? 13.444 -5.688 19.901 1.00 92.50 133 GLY A N 1
ATOM 997 C CA . GLY A 1 133 ? 14.376 -6.738 19.473 1.00 92.50 133 GLY A CA 1
ATOM 998 C C . GLY A 1 133 ? 14.023 -7.439 18.154 1.00 92.50 133 GLY A C 1
ATOM 999 O O . GLY A 1 133 ? 14.865 -8.179 17.639 1.00 92.50 133 GLY A O 1
ATOM 1000 N N . ARG A 1 134 ? 12.848 -7.175 17.572 1.00 92.00 134 ARG A N 1
ATOM 1001 C CA . ARG A 1 134 ? 12.420 -7.702 16.267 1.00 92.00 134 ARG A CA 1
ATOM 1002 C C . ARG A 1 134 ? 12.802 -6.737 15.155 1.00 92.00 134 ARG A C 1
ATOM 1004 O O . ARG A 1 134 ? 12.665 -5.530 15.333 1.00 92.00 134 ARG A O 1
ATOM 1011 N N . THR A 1 135 ? 13.264 -7.264 14.029 1.00 94.06 135 THR A N 1
ATOM 1012 C CA . THR A 1 135 ? 13.448 -6.470 12.811 1.00 94.06 135 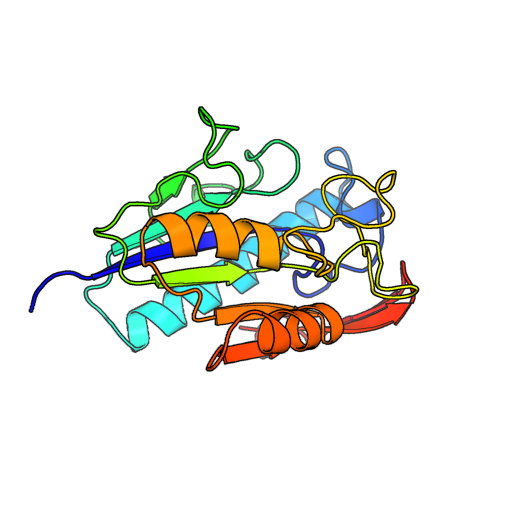THR A CA 1
ATOM 1013 C C . THR A 1 135 ? 12.087 -6.165 12.202 1.00 94.06 135 THR A C 1
ATOM 1015 O O . THR A 1 135 ? 11.230 -7.046 12.160 1.00 94.06 135 THR A O 1
ATOM 1018 N N . ILE A 1 136 ? 11.887 -4.918 11.787 1.00 94.12 136 ILE A N 1
ATOM 1019 C CA . ILE A 1 136 ? 10.645 -4.444 11.181 1.00 94.12 136 ILE A CA 1
ATOM 1020 C C . ILE A 1 136 ? 10.947 -3.688 9.891 1.00 94.12 136 ILE A C 1
ATOM 1022 O O . ILE A 1 136 ? 11.951 -2.980 9.790 1.00 94.12 136 ILE A O 1
ATOM 1026 N N . ASP A 1 137 ? 10.058 -3.853 8.925 1.00 95.94 137 ASP A N 1
ATOM 1027 C CA . ASP A 1 137 ? 10.004 -3.085 7.692 1.00 95.94 137 ASP A CA 1
ATOM 1028 C C . ASP A 1 137 ? 8.906 -2.014 7.777 1.00 95.94 137 ASP A C 1
ATOM 1030 O O . ASP A 1 137 ? 8.327 -1.757 8.838 1.00 95.94 137 ASP A O 1
ATOM 1034 N N . GLU A 1 138 ? 8.632 -1.356 6.657 1.00 97.38 138 GLU A N 1
ATOM 1035 C CA . GLU A 1 138 ? 7.618 -0.306 6.565 1.00 97.38 138 GLU A CA 1
ATOM 1036 C C . GLU A 1 138 ? 6.203 -0.832 6.806 1.00 97.38 138 GLU A C 1
ATOM 1038 O O . GLU A 1 138 ? 5.410 -0.167 7.477 1.00 97.38 138 GLU A O 1
ATOM 1043 N N . ALA A 1 139 ? 5.902 -2.053 6.348 1.00 97.88 139 ALA A N 1
ATOM 1044 C CA . ALA A 1 139 ? 4.639 -2.712 6.656 1.00 97.88 139 ALA A CA 1
ATOM 1045 C C . ALA A 1 139 ? 4.508 -2.914 8.171 1.00 97.88 139 ALA A C 1
ATOM 1047 O O . ALA A 1 139 ? 3.496 -2.539 8.762 1.00 97.88 139 ALA A O 1
ATOM 1048 N N . GLY A 1 140 ? 5.555 -3.424 8.825 1.00 96.81 140 GLY A N 1
ATOM 1049 C CA . GLY A 1 140 ? 5.625 -3.574 10.276 1.00 96.81 140 GLY A CA 1
ATOM 1050 C C . GLY A 1 140 ? 5.464 -2.252 11.032 1.00 96.81 140 GLY A C 1
ATOM 1051 O O . GLY A 1 140 ? 4.749 -2.209 12.032 1.00 96.81 140 GLY A O 1
ATOM 1052 N N . LEU A 1 141 ? 6.071 -1.165 10.550 1.00 95.81 141 LEU A N 1
ATOM 1053 C CA . LEU A 1 141 ? 5.932 0.177 11.131 1.00 95.81 141 LEU A CA 1
ATOM 1054 C C . LEU A 1 141 ? 4.503 0.719 10.996 1.00 95.81 141 LEU A C 1
ATOM 1056 O O . LEU A 1 141 ? 3.944 1.200 11.984 1.00 95.81 141 LEU A O 1
ATOM 1060 N N . ALA A 1 142 ? 3.880 0.564 9.824 1.00 97.12 142 ALA A N 1
ATOM 1061 C CA . ALA A 1 142 ? 2.461 0.863 9.629 1.00 97.12 142 ALA A CA 1
ATOM 1062 C C . ALA A 1 142 ? 1.585 0.044 10.593 1.00 97.12 142 ALA A C 1
ATOM 1064 O O . ALA A 1 142 ? 0.670 0.577 11.219 1.00 97.12 142 ALA A O 1
ATOM 1065 N N . GLY A 1 143 ? 1.920 -1.232 10.788 1.00 96.75 143 GLY A N 1
ATOM 1066 C CA . GLY A 1 143 ? 1.272 -2.117 11.750 1.00 96.75 143 GLY A CA 1
ATOM 1067 C C . GLY A 1 143 ? 1.418 -1.693 13.211 1.00 96.75 143 GLY A C 1
ATOM 1068 O O . GLY A 1 143 ? 0.464 -1.814 13.975 1.00 96.75 143 GLY A O 1
ATOM 1069 N N . LEU A 1 144 ? 2.579 -1.169 13.612 1.00 95.81 144 LEU A N 1
ATOM 1070 C CA . LEU A 1 144 ? 2.789 -0.635 14.962 1.00 95.81 144 LEU A CA 1
ATOM 1071 C C . LEU A 1 144 ? 1.927 0.606 15.215 1.00 95.81 144 LEU A C 1
ATOM 1073 O O . LEU A 1 144 ? 1.315 0.711 16.278 1.00 95.81 144 LEU A O 1
ATOM 1077 N N . HIS A 1 145 ? 1.837 1.517 14.240 1.00 95.44 145 HIS A N 1
ATOM 1078 C CA . HIS A 1 145 ? 0.912 2.647 14.326 1.00 95.44 145 HIS A CA 1
ATOM 1079 C C . HIS A 1 145 ? -0.544 2.173 14.363 1.00 95.44 145 HIS A C 1
ATOM 1081 O O . HIS A 1 145 ? -1.303 2.636 15.206 1.00 95.44 145 HIS A O 1
ATOM 1087 N N . ALA A 1 146 ? -0.929 1.212 13.521 1.00 97.00 146 ALA A N 1
ATOM 1088 C CA . ALA A 1 146 ? -2.286 0.669 13.513 1.00 97.00 146 ALA A CA 1
ATOM 1089 C C . ALA A 1 146 ? -2.671 0.000 14.838 1.00 97.00 146 ALA A C 1
ATOM 1091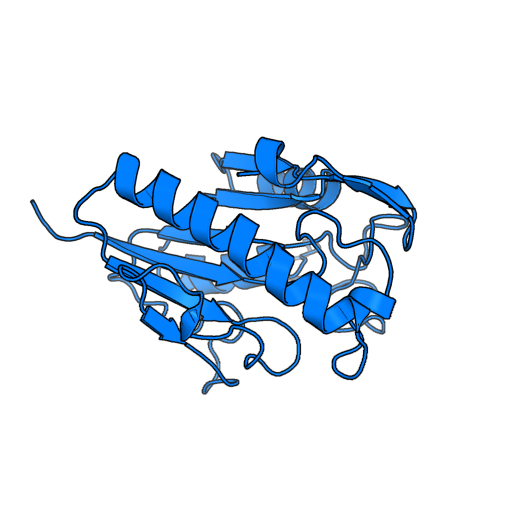 O O . ALA A 1 146 ? -3.728 0.289 15.401 1.00 97.00 146 ALA A O 1
ATOM 1092 N N . GLY A 1 147 ? -1.764 -0.799 15.398 1.00 96.31 147 GLY A N 1
ATOM 1093 C CA . GLY A 1 147 ? -1.952 -1.450 16.689 1.00 96.31 147 GLY A CA 1
ATOM 1094 C C . GLY A 1 147 ? -2.107 -0.473 17.856 1.00 96.31 147 GLY A C 1
ATOM 1095 O O . GLY A 1 147 ? -2.828 -0.786 18.798 1.00 96.31 147 GLY A O 1
ATOM 1096 N N . HIS A 1 148 ? -1.505 0.723 17.791 1.00 95.94 148 HIS A N 1
ATOM 1097 C CA . HIS A 1 148 ? -1.724 1.769 18.799 1.00 95.94 148 HIS A CA 1
ATOM 1098 C C . HIS A 1 148 ? -3.196 2.203 18.889 1.00 95.94 148 HIS A C 1
ATOM 1100 O O . HIS A 1 148 ? -3.669 2.528 19.974 1.00 95.94 148 HIS A O 1
ATOM 1106 N N . PHE A 1 149 ? -3.918 2.170 17.766 1.00 97.44 149 PHE A N 1
ATOM 1107 C CA . PHE A 1 149 ? -5.345 2.489 17.685 1.00 97.44 149 PHE A CA 1
ATOM 1108 C C . PHE A 1 149 ? -6.2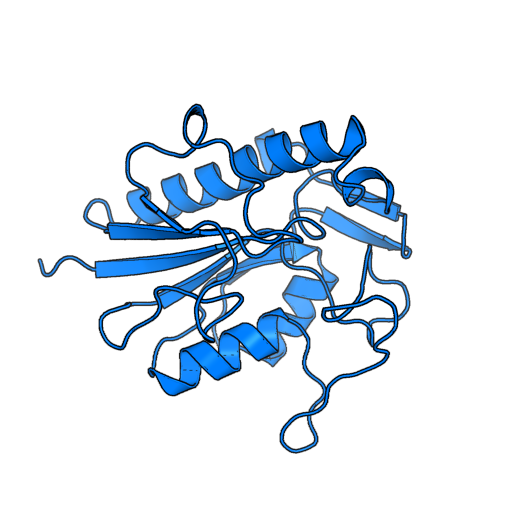48 1.250 17.772 1.00 97.44 149 PHE A C 1
ATOM 1110 O O . PHE A 1 149 ? -7.443 1.359 17.522 1.00 97.44 149 PHE A O 1
ATOM 1117 N N . GLU A 1 150 ? -5.689 0.080 18.099 1.00 97.56 150 GLU A N 1
ATOM 1118 C CA . GLU A 1 150 ? -6.396 -1.210 18.101 1.00 97.56 150 GLU A CA 1
ATOM 1119 C C . GLU A 1 150 ? -6.996 -1.588 16.731 1.00 97.56 150 GLU A C 1
ATOM 1121 O O . GLU A 1 150 ? -7.942 -2.373 16.640 1.00 97.56 150 GLU A O 1
ATOM 1126 N N . VAL A 1 151 ? -6.412 -1.071 15.644 1.00 98.25 151 VAL A N 1
ATOM 1127 C CA . VAL A 1 151 ? -6.859 -1.327 14.271 1.00 98.25 151 VAL A CA 1
ATOM 1128 C C . VAL A 1 151 ? -5.997 -2.424 13.638 1.00 98.25 151 VAL A C 1
ATOM 1130 O O . VAL A 1 151 ? -4.773 -2.286 13.571 1.00 98.25 151 VAL A O 1
ATOM 1133 N N . PRO A 1 152 ? -6.591 -3.520 13.133 1.00 97.94 152 PRO A N 1
ATOM 1134 C CA . PRO A 1 152 ? -5.831 -4.585 12.496 1.00 97.94 152 PRO A CA 1
ATOM 1135 C C . PRO A 1 152 ? -5.397 -4.214 11.072 1.00 97.94 152 PRO A C 1
ATOM 1137 O O . PRO A 1 152 ? -6.159 -3.628 10.300 1.00 97.94 152 PRO A O 1
ATOM 1140 N N . VAL A 1 153 ? -4.198 -4.653 10.683 1.00 98.50 153 VAL A N 1
ATOM 1141 C CA . VAL A 1 153 ? -3.800 -4.754 9.271 1.00 98.50 153 VAL A CA 1
ATOM 1142 C C . VAL A 1 153 ? -4.294 -6.099 8.740 1.00 98.50 153 VAL A C 1
ATOM 1144 O O . VAL A 1 153 ? -3.892 -7.144 9.251 1.00 98.50 153 VAL A O 1
ATOM 1147 N N . ILE A 1 154 ? -5.178 -6.088 7.739 1.00 98.38 154 ILE A N 1
ATOM 1148 C CA . ILE A 1 154 ? -5.861 -7.310 7.262 1.00 98.38 154 ILE A CA 1
ATOM 1149 C C . ILE A 1 154 ? -5.437 -7.752 5.862 1.00 98.38 154 ILE A C 1
ATOM 1151 O O . ILE A 1 154 ? -5.678 -8.899 5.478 1.00 98.38 154 ILE A O 1
ATOM 1155 N N . PHE A 1 155 ? -4.804 -6.860 5.102 1.00 98.75 155 PHE A N 1
ATOM 1156 C CA . PHE A 1 155 ? -4.442 -7.105 3.714 1.00 98.75 155 PHE A CA 1
ATOM 1157 C C . PHE A 1 155 ? -3.095 -6.477 3.361 1.00 98.75 155 PHE A C 1
ATOM 1159 O O . PHE A 1 155 ? -2.816 -5.352 3.782 1.00 98.75 155 PHE A O 1
ATOM 1166 N N . LEU A 1 156 ? -2.296 -7.183 2.557 1.00 98.75 156 LEU A N 1
ATOM 1167 C CA . LEU A 1 156 ? -1.124 -6.620 1.891 1.00 98.75 156 LEU A CA 1
ATOM 1168 C C . LEU A 1 156 ? -1.018 -7.114 0.444 1.00 98.75 156 LEU A C 1
ATOM 1170 O O . LEU A 1 156 ? -1.022 -8.323 0.204 1.00 98.75 156 LEU A O 1
ATOM 1174 N N . ALA A 1 157 ? -0.851 -6.189 -0.500 1.00 98.75 157 ALA A N 1
ATOM 1175 C CA . ALA A 1 157 ? -0.433 -6.474 -1.870 1.00 98.75 157 ALA A CA 1
ATOM 1176 C C . ALA A 1 157 ? 0.983 -5.938 -2.121 1.00 98.75 157 ALA A C 1
ATOM 1178 O O . ALA A 1 157 ? 1.286 -4.796 -1.773 1.00 98.75 157 ALA A O 1
ATOM 1179 N N . GLY A 1 158 ? 1.838 -6.760 -2.730 1.00 98.50 158 GLY A N 1
ATOM 1180 C CA . GLY A 1 158 ? 3.246 -6.440 -2.962 1.00 98.50 158 GLY A CA 1
ATOM 1181 C C . GLY A 1 158 ? 3.984 -7.536 -3.729 1.00 98.50 158 GLY A C 1
ATOM 1182 O O . GLY A 1 158 ? 3.377 -8.308 -4.477 1.00 98.50 158 GLY A O 1
ATOM 1183 N N . ASP A 1 159 ? 5.298 -7.640 -3.530 1.00 98.12 159 ASP A N 1
ATOM 1184 C CA . ASP A 1 159 ? 6.058 -8.803 -3.992 1.00 98.12 159 ASP A CA 1
ATOM 1185 C C . ASP A 1 159 ? 5.935 -9.998 -3.025 1.00 98.12 159 ASP A C 1
ATOM 1187 O O . ASP A 1 159 ? 5.442 -9.886 -1.900 1.00 98.12 159 ASP A O 1
ATOM 1191 N N . ASP A 1 160 ? 6.381 -11.175 -3.462 1.00 98.00 160 ASP A N 1
ATOM 1192 C CA . ASP A 1 160 ? 6.339 -12.399 -2.657 1.00 98.00 160 ASP A CA 1
ATOM 1193 C C . ASP A 1 160 ? 7.116 -12.284 -1.336 1.00 98.00 160 ASP A C 1
ATOM 1195 O O . ASP A 1 160 ? 6.692 -12.865 -0.335 1.00 98.00 160 ASP A O 1
ATOM 1199 N N . GLN A 1 161 ? 8.208 -11.510 -1.305 1.00 97.81 161 GLN A N 1
ATOM 1200 C CA . GLN A 1 161 ? 8.999 -11.304 -0.091 1.00 97.81 161 GLN A CA 1
ATOM 1201 C C . GLN A 1 161 ? 8.289 -10.370 0.899 1.00 97.81 161 GLN A C 1
ATOM 1203 O O . GLN A 1 161 ? 8.247 -10.689 2.089 1.00 97.81 161 GLN A O 1
ATOM 1208 N N . ALA A 1 162 ? 7.665 -9.278 0.435 1.00 97.88 162 ALA A N 1
ATOM 1209 C CA . ALA A 1 162 ? 6.824 -8.427 1.282 1.00 97.88 162 ALA A CA 1
ATOM 1210 C C . ALA A 1 162 ? 5.653 -9.209 1.887 1.00 97.88 162 ALA A C 1
ATOM 1212 O O . ALA A 1 162 ? 5.385 -9.117 3.083 1.00 97.88 162 ALA A O 1
ATOM 1213 N N . VAL A 1 163 ? 4.980 -10.035 1.080 1.00 98.25 163 VAL A N 1
ATOM 1214 C CA . VAL A 1 163 ? 3.869 -10.876 1.548 1.00 98.25 163 VAL A CA 1
ATOM 1215 C C . VAL A 1 163 ? 4.328 -11.883 2.602 1.00 98.25 163 VAL A C 1
ATOM 1217 O O . VAL A 1 163 ? 3.621 -12.098 3.590 1.00 98.25 163 VAL A O 1
ATOM 1220 N N . ALA A 1 164 ? 5.494 -12.505 2.411 1.00 96.50 164 ALA A N 1
ATOM 1221 C CA . ALA A 1 164 ? 6.057 -13.430 3.388 1.00 96.50 164 ALA A CA 1
ATOM 1222 C C . ALA A 1 164 ? 6.351 -12.725 4.723 1.00 96.50 164 ALA A C 1
ATOM 1224 O O . ALA A 1 164 ? 5.858 -13.175 5.757 1.00 96.50 164 ALA A O 1
ATOM 1225 N N . ALA A 1 165 ? 7.057 -11.590 4.690 1.00 95.56 165 ALA A N 1
ATOM 1226 C CA . ALA A 1 165 ? 7.383 -10.807 5.882 1.00 95.56 165 ALA A CA 1
ATOM 1227 C C . ALA A 1 165 ? 6.121 -10.314 6.612 1.00 95.56 165 ALA A C 1
ATOM 1229 O O . ALA A 1 165 ? 5.977 -10.479 7.825 1.00 95.56 165 ALA A O 1
ATOM 1230 N N . ALA A 1 166 ? 5.145 -9.794 5.869 1.00 96.94 166 ALA A N 1
ATOM 1231 C CA . ALA A 1 166 ? 3.909 -9.277 6.438 1.00 96.94 166 ALA A CA 1
ATOM 1232 C C . ALA A 1 166 ? 3.093 -10.356 7.167 1.00 96.94 166 ALA A C 1
ATOM 1234 O O . ALA A 1 166 ? 2.502 -10.076 8.209 1.00 96.94 166 ALA A O 1
ATOM 1235 N N . ARG A 1 167 ? 3.086 -11.605 6.681 1.00 96.62 167 ARG A N 1
ATOM 1236 C CA . ARG A 1 167 ? 2.405 -12.725 7.360 1.00 96.62 167 ARG A CA 1
ATOM 1237 C C . ARG A 1 167 ? 3.044 -13.097 8.699 1.00 96.62 167 ARG A C 1
ATOM 1239 O O . ARG A 1 167 ? 2.343 -13.594 9.577 1.00 96.62 167 ARG A O 1
ATOM 1246 N N . GLU A 1 168 ? 4.340 -12.851 8.877 1.00 93.50 168 GLU A N 1
ATOM 1247 C CA . GLU A 1 168 ? 5.016 -13.026 10.171 1.00 93.50 168 GLU A CA 1
ATOM 1248 C C . GLU A 1 168 ? 4.661 -11.903 11.161 1.00 93.50 168 GLU A C 1
ATOM 1250 O O . GLU A 1 168 ? 4.649 -12.105 12.380 1.00 93.50 168 GLU A O 1
ATOM 1255 N N . CYS A 1 169 ? 4.363 -10.709 10.644 1.00 92.38 169 CYS A N 1
ATOM 1256 C CA . CYS A 1 169 ? 3.969 -9.547 11.438 1.00 92.38 169 CYS A CA 1
ATOM 1257 C C . CYS A 1 169 ? 2.479 -9.541 11.800 1.00 92.38 169 CYS A C 1
ATOM 1259 O O . CYS A 1 169 ? 2.133 -9.141 12.912 1.00 92.38 169 CYS A O 1
ATOM 1261 N N . PHE A 1 170 ? 1.613 -10.000 10.894 1.00 96.19 170 PHE A N 1
ATOM 1262 C CA . PHE A 1 170 ? 0.160 -9.850 10.972 1.00 96.19 170 PHE A CA 1
ATOM 1263 C C . PHE A 1 170 ? -0.546 -11.214 10.898 1.00 96.19 170 PHE A C 1
ATOM 1265 O O . PHE A 1 170 ? -0.829 -11.721 9.807 1.00 96.19 170 PHE A O 1
ATOM 1272 N N . PRO A 1 171 ? -0.855 -11.840 12.049 1.00 90.50 171 PRO A N 1
ATOM 1273 C CA . PRO A 1 171 ? -1.600 -13.094 12.073 1.00 90.50 171 PRO A CA 1
ATOM 1274 C C . PRO A 1 171 ? -2.962 -12.959 11.378 1.00 90.50 171 PRO A C 1
ATOM 1276 O O . PRO A 1 171 ? -3.756 -12.088 11.722 1.00 90.50 171 PRO A O 1
ATOM 1279 N N . GLY A 1 172 ? -3.247 -13.837 10.413 1.00 92.56 172 GLY A N 1
ATOM 1280 C CA . GLY A 1 172 ? -4.510 -13.826 9.659 1.00 92.56 172 GLY A CA 1
ATOM 1281 C C . GLY A 1 172 ? -4.551 -12.866 8.463 1.00 92.56 172 GLY A C 1
ATOM 1282 O O . GLY A 1 172 ? -5.594 -12.754 7.822 1.00 92.56 172 GLY A O 1
ATOM 1283 N N . LEU A 1 173 ? -3.434 -12.209 8.132 1.00 97.50 173 LEU A N 1
ATOM 1284 C CA . LEU A 1 173 ? -3.312 -11.335 6.966 1.00 97.50 173 LEU A CA 1
ATOM 1285 C C . LEU A 1 173 ? -3.589 -12.075 5.651 1.00 97.50 173 LEU A C 1
ATOM 1287 O O . LEU A 1 173 ? -2.974 -13.103 5.345 1.00 97.50 173 LEU A O 1
ATOM 1291 N N . THR A 1 174 ? -4.433 -11.477 4.814 1.00 98.31 174 THR A N 1
ATOM 1292 C CA . THR A 1 174 ? -4.538 -11.856 3.402 1.00 98.31 174 THR A CA 1
ATOM 1293 C C . THR A 1 174 ? -3.424 -11.170 2.615 1.00 98.31 174 THR A C 1
ATOM 1295 O O . THR A 1 174 ? -3.392 -9.951 2.505 1.00 98.31 174 THR A O 1
ATOM 1298 N N . GLY A 1 175 ? -2.488 -11.953 2.080 1.00 98.25 175 GLY A N 1
ATOM 1299 C CA . GLY A 1 175 ? -1.357 -11.438 1.304 1.00 98.25 175 GLY A CA 1
ATOM 1300 C C . GLY A 1 175 ? -1.440 -11.830 -0.170 1.00 98.25 175 GLY A C 1
ATOM 1301 O O . GLY A 1 175 ? -1.610 -13.020 -0.452 1.00 98.25 175 GLY A O 1
ATOM 1302 N N . VAL A 1 176 ? -1.281 -10.860 -1.074 1.00 98.44 176 VAL A N 1
ATOM 1303 C CA . VAL A 1 176 ? -1.335 -11.023 -2.537 1.00 98.44 176 VAL A CA 1
ATOM 1304 C C . VAL A 1 176 ? 0.005 -10.630 -3.157 1.00 98.44 176 VAL A C 1
ATOM 1306 O O . VAL A 1 176 ? 0.424 -9.477 -3.084 1.00 98.44 176 VAL A O 1
ATOM 1309 N N . ALA A 1 177 ? 0.684 -11.596 -3.776 1.00 98.44 177 ALA A N 1
ATOM 1310 C CA . ALA A 1 177 ? 1.933 -11.351 -4.490 1.00 98.44 177 ALA A CA 1
ATOM 1311 C C . ALA A 1 177 ? 1.628 -11.038 -5.962 1.00 98.44 177 ALA A C 1
ATOM 1313 O O . ALA A 1 177 ? 1.319 -11.945 -6.735 1.00 98.44 177 ALA A O 1
ATOM 1314 N N . VAL A 1 178 ? 1.728 -9.767 -6.355 1.00 98.56 178 VAL A N 1
ATOM 1315 C CA . VAL A 1 178 ? 1.489 -9.316 -7.744 1.00 98.56 178 VAL A CA 1
ATOM 1316 C C . VAL A 1 178 ? 2.730 -9.443 -8.635 1.00 98.56 178 VAL A C 1
ATOM 1318 O O . VAL A 1 178 ? 2.699 -9.272 -9.858 1.00 98.56 178 VAL A O 1
ATOM 1321 N N . LYS A 1 179 ? 3.864 -9.765 -8.016 1.00 98.19 179 LYS A N 1
ATOM 1322 C CA . LYS A 1 179 ? 5.126 -10.078 -8.677 1.00 98.19 179 LYS A CA 1
ATOM 1323 C C . LYS A 1 179 ? 5.996 -10.944 -7.780 1.00 98.19 179 LYS A C 1
ATOM 1325 O O . LYS A 1 179 ? 5.859 -10.935 -6.561 1.00 98.19 179 LYS A O 1
ATOM 1330 N N . ARG A 1 180 ? 6.932 -11.655 -8.399 1.00 98.19 180 ARG A N 1
ATOM 1331 C CA . ARG A 1 180 ? 7.979 -12.409 -7.711 1.00 98.19 180 ARG A CA 1
ATOM 1332 C C . ARG A 1 180 ? 9.307 -11.671 -7.799 1.00 98.19 180 ARG A C 1
ATOM 1334 O O . ARG A 1 180 ? 9.742 -11.339 -8.905 1.00 98.19 180 ARG A O 1
ATOM 1341 N N . SER A 1 181 ? 9.971 -11.458 -6.674 1.00 97.50 181 SER A N 1
ATOM 1342 C CA . SER A 1 181 ? 11.331 -10.941 -6.624 1.00 97.50 181 SER A CA 1
ATOM 1343 C C . SER A 1 181 ? 12.331 -11.974 -7.147 1.00 97.50 181 SER A C 1
ATOM 1345 O O . SER A 1 181 ? 12.286 -13.154 -6.800 1.00 97.50 181 SER A O 1
ATOM 1347 N N . LEU A 1 182 ? 13.233 -11.530 -8.023 1.00 97.12 182 LEU A N 1
ATOM 1348 C CA . LEU A 1 182 ? 14.333 -12.339 -8.556 1.00 97.12 182 LEU A CA 1
ATOM 1349 C C . LEU A 1 182 ? 15.696 -11.772 -8.138 1.00 97.12 182 LEU A C 1
ATOM 1351 O O . LEU A 1 182 ? 16.636 -12.529 -7.911 1.00 97.12 182 LEU A O 1
ATOM 1355 N N . ALA A 1 183 ? 15.804 -10.446 -8.060 1.00 95.50 183 ALA A N 1
ATOM 1356 C CA . ALA A 1 183 ? 16.935 -9.709 -7.513 1.00 95.50 183 ALA A CA 1
ATOM 1357 C C . ALA A 1 183 ? 16.501 -8.273 -7.167 1.00 95.50 183 ALA A C 1
ATOM 1359 O O . ALA A 1 183 ? 15.373 -7.862 -7.442 1.00 95.50 183 ALA A O 1
ATOM 1360 N N . ARG A 1 184 ? 17.435 -7.472 -6.641 1.00 93.56 184 ARG A N 1
ATOM 1361 C CA . ARG A 1 184 ? 17.163 -6.104 -6.177 1.00 93.56 184 ARG A CA 1
ATOM 1362 C C . ARG A 1 184 ? 16.547 -5.187 -7.238 1.00 93.56 184 ARG A C 1
ATOM 1364 O O . ARG A 1 184 ? 15.705 -4.366 -6.905 1.00 93.56 184 ARG A O 1
ATOM 1371 N N . ASP A 1 185 ? 16.938 -5.363 -8.496 1.00 95.12 185 ASP A N 1
ATOM 1372 C CA . ASP A 1 185 ? 16.403 -4.634 -9.652 1.00 95.12 185 ASP A CA 1
ATOM 1373 C C . ASP A 1 185 ? 15.820 -5.608 -10.700 1.00 95.12 185 ASP A C 1
ATOM 1375 O O . ASP A 1 185 ? 15.964 -5.416 -11.908 1.00 95.12 185 ASP A O 1
ATOM 1379 N N . CYS A 1 186 ? 15.242 -6.731 -10.258 1.00 97.19 186 CYS A N 1
ATOM 1380 C CA . CYS A 1 186 ? 14.686 -7.740 -11.157 1.00 97.19 186 CYS A CA 1
ATOM 1381 C C . CYS A 1 186 ? 13.498 -8.460 -10.516 1.00 97.19 186 CYS A C 1
ATOM 1383 O O . CYS A 1 186 ? 13.614 -9.049 -9.440 1.00 97.19 186 CYS A O 1
ATOM 1385 N N . SER A 1 187 ? 12.361 -8.468 -11.203 1.00 97.75 187 SER A N 1
ATOM 1386 C CA . SER A 1 187 ? 11.161 -9.186 -10.779 1.00 97.75 187 SER A CA 1
ATOM 1387 C C . SER A 1 187 ? 10.440 -9.805 -11.976 1.00 97.75 187 SER A C 1
ATOM 1389 O O . SER A 1 187 ? 10.638 -9.407 -13.124 1.00 97.75 187 SER A O 1
ATOM 1391 N N . ALA A 1 188 ? 9.607 -10.805 -11.701 1.00 98.19 188 ALA A N 1
ATOM 1392 C CA . ALA A 1 188 ? 8.640 -11.349 -12.645 1.00 98.19 188 ALA A CA 1
ATOM 1393 C C . ALA A 1 188 ? 7.238 -10.919 -12.203 1.00 98.19 188 ALA A C 1
ATOM 1395 O O . ALA A 1 188 ? 6.730 -11.426 -11.204 1.00 98.19 188 ALA A O 1
ATOM 1396 N N . SER A 1 189 ? 6.635 -9.964 -12.909 1.00 98.12 189 SER A N 1
ATOM 1397 C CA . SER A 1 189 ? 5.294 -9.459 -12.597 1.00 98.12 189 SER A CA 1
ATOM 1398 C C . SER A 1 189 ? 4.200 -10.240 -13.306 1.00 98.12 189 SER A C 1
ATOM 1400 O O . SER A 1 189 ? 4.392 -10.715 -14.428 1.00 98.12 189 SER A O 1
ATOM 1402 N N . LEU A 1 190 ? 3.037 -10.305 -12.662 1.00 98.19 190 LEU A N 1
ATOM 1403 C CA . LEU A 1 190 ? 1.794 -10.629 -13.346 1.00 98.19 190 LEU A CA 1
ATOM 1404 C C . LEU A 1 190 ? 1.473 -9.543 -14.383 1.00 98.19 190 LEU A C 1
ATOM 1406 O O . LEU A 1 190 ? 1.998 -8.424 -14.338 1.00 98.19 190 LEU A O 1
ATOM 1410 N N . SER A 1 191 ? 0.598 -9.867 -15.333 1.00 97.88 191 SER A N 1
ATOM 1411 C CA . SER A 1 191 ? -0.004 -8.823 -16.165 1.00 97.88 191 SER A CA 1
ATOM 1412 C C . SER A 1 191 ? -0.957 -7.971 -15.320 1.00 97.88 191 SER A C 1
ATOM 1414 O O . SER A 1 191 ? -1.571 -8.496 -14.395 1.00 97.88 191 SER A O 1
ATOM 1416 N N . LEU A 1 192 ? -1.159 -6.693 -15.668 1.00 95.19 192 LEU A N 1
ATOM 1417 C CA . LEU A 1 192 ? -2.112 -5.833 -14.943 1.00 95.19 192 LEU A CA 1
ATOM 1418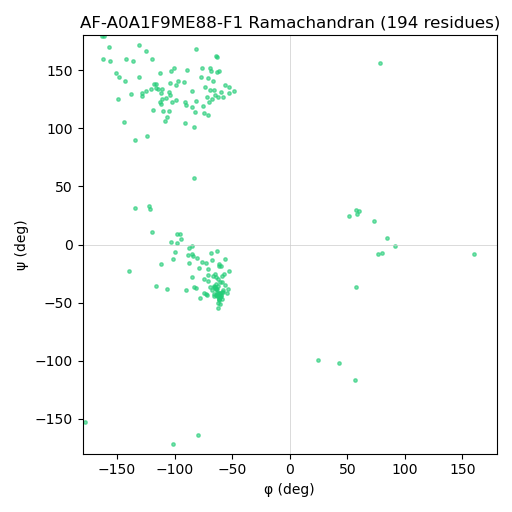 C C . LEU A 1 192 ? -3.510 -6.463 -14.850 1.00 95.19 192 LEU A C 1
ATOM 1420 O O . LEU A 1 192 ? -4.143 -6.399 -13.809 1.00 95.19 192 LEU A O 1
ATOM 1424 N N . ARG A 1 193 ? -3.959 -7.137 -15.918 1.00 95.19 193 ARG A N 1
ATOM 1425 C CA . ARG A 1 193 ? -5.257 -7.830 -15.960 1.00 95.19 193 ARG A CA 1
ATOM 1426 C C . ARG A 1 193 ? -5.356 -8.982 -14.961 1.00 95.19 193 ARG A C 1
ATOM 1428 O O . ARG A 1 193 ? -6.449 -9.287 -14.521 1.00 95.19 193 ARG A O 1
ATOM 1435 N N . GLU A 1 194 ? -4.252 -9.670 -14.702 1.00 95.81 194 GLU A N 1
ATOM 1436 C CA . GLU A 1 194 ? -4.219 -10.798 -13.766 1.00 95.81 194 GLU A CA 1
ATOM 1437 C C . GLU A 1 194 ? -4.031 -10.329 -12.319 1.00 95.81 194 GLU A C 1
ATOM 1439 O O . GLU A 1 194 ? -4.482 -11.005 -11.403 1.00 95.81 194 GLU A O 1
ATOM 1444 N N . ALA A 1 195 ? -3.377 -9.180 -12.117 1.00 93.81 195 ALA A N 1
ATOM 1445 C CA . ALA A 1 195 ? -3.212 -8.561 -10.805 1.00 93.81 195 ALA A CA 1
ATOM 1446 C C . ALA A 1 195 ? -4.461 -7.801 -10.312 1.00 93.81 195 ALA A C 1
ATOM 1448 O O . ALA A 1 195 ? -4.561 -7.556 -9.111 1.00 93.81 195 ALA A O 1
ATOM 1449 N N . SER A 1 196 ? -5.370 -7.426 -11.224 1.00 82.56 196 SER A N 1
ATOM 1450 C CA . SER A 1 196 ? -6.614 -6.691 -10.930 1.00 82.56 196 SER A CA 1
ATOM 1451 C C . SER A 1 196 ? -7.794 -7.608 -10.615 1.00 82.56 196 SER A C 1
ATOM 1453 O O . SER A 1 196 ? -7.888 -8.687 -11.244 1.00 82.56 196 SER A O 1
#